Protein AF-A0A3S0CND7-F1 (afdb_monomer_lite)

Radius of gyration: 24.15 Å; chains: 1; bounding box: 43×47×75 Å

pLDDT: mean 87.71, std 13.99, range [39.59, 98.38]

Structure (mmCIF, N/CA/C/O backbone):
data_AF-A0A3S0CND7-F1
#
_entry.id   AF-A0A3S0CND7-F1
#
loop_
_atom_site.group_PDB
_atom_site.id
_atom_site.type_symbol
_atom_site.label_atom_id
_atom_site.label_alt_id
_atom_site.label_comp_id
_atom_site.label_asym_id
_atom_site.label_entity_id
_atom_site.label_seq_id
_atom_site.pdbx_PDB_ins_code
_atom_site.Cartn_x
_atom_site.Cartn_y
_atom_site.Cartn_z
_atom_site.occupancy
_atom_site.B_iso_or_equiv
_atom_site.auth_seq_id
_atom_site.auth_comp_id
_atom_site.auth_asym_id
_atom_site.auth_atom_id
_atom_site.pdbx_PDB_model_num
ATOM 1 N N . MET A 1 1 ? -0.817 21.658 22.331 1.00 43.34 1 MET A N 1
ATOM 2 C CA . MET A 1 1 ? -0.724 20.179 22.429 1.00 43.34 1 MET A CA 1
ATOM 3 C C . MET A 1 1 ? 0.104 19.690 21.236 1.00 43.34 1 MET A C 1
ATOM 5 O O . MET A 1 1 ? -0.198 20.122 20.135 1.00 43.34 1 MET A O 1
ATOM 9 N N . ARG A 1 2 ? 1.191 18.917 21.413 1.00 42.50 2 ARG A N 1
ATOM 10 C CA . ARG A 1 2 ? 2.075 18.506 20.291 1.00 42.50 2 ARG A CA 1
ATOM 11 C C . ARG A 1 2 ? 1.411 17.413 19.430 1.00 42.50 2 ARG A C 1
ATOM 13 O O . ARG A 1 2 ? 0.881 16.449 19.980 1.00 42.50 2 ARG A O 1
ATOM 20 N N . PHE A 1 3 ? 1.484 17.561 18.106 1.00 41.47 3 PHE A N 1
ATOM 21 C CA . PHE A 1 3 ? 0.860 16.704 17.080 1.00 41.47 3 PHE A CA 1
ATOM 22 C C . PHE A 1 3 ? 1.296 15.219 17.167 1.00 41.47 3 PHE A C 1
ATOM 24 O O . PHE A 1 3 ? 0.512 14.319 16.866 1.00 41.47 3 PHE A O 1
ATOM 31 N N . LYS A 1 4 ? 2.482 14.935 17.735 1.00 39.59 4 LYS A N 1
ATOM 32 C CA . LYS A 1 4 ? 2.987 13.591 18.115 1.00 39.59 4 LYS A CA 1
ATOM 33 C C . LYS A 1 4 ? 2.014 12.672 18.883 1.00 39.59 4 LYS A C 1
ATOM 35 O O . LYS A 1 4 ? 2.261 11.470 18.954 1.00 39.59 4 LYS A O 1
ATOM 40 N N . ASN A 1 5 ? 0.925 13.192 19.453 1.00 46.75 5 ASN A N 1
ATOM 41 C CA . ASN A 1 5 ? -0.040 12.421 20.248 1.00 46.75 5 ASN A CA 1
ATOM 42 C C . ASN A 1 5 ? -1.324 11.998 19.506 1.00 46.75 5 ASN A C 1
ATOM 44 O O . ASN A 1 5 ? -2.192 11.412 20.143 1.00 46.75 5 ASN A O 1
ATOM 48 N N . TRP A 1 6 ? -1.477 12.291 18.210 1.00 45.84 6 TRP A N 1
ATOM 49 C CA . TRP A 1 6 ? -2.706 11.955 17.468 1.00 45.84 6 TRP A CA 1
ATOM 50 C C . TRP A 1 6 ? -2.761 10.512 16.949 1.00 45.84 6 TRP A C 1
ATOM 52 O O . TRP A 1 6 ? -3.822 9.896 16.976 1.00 45.84 6 TRP A O 1
ATOM 62 N N . PHE A 1 7 ? -1.619 9.972 16.502 1.00 44.56 7 PHE A N 1
ATOM 63 C CA . PHE A 1 7 ? -1.514 8.628 15.901 1.00 44.56 7 PHE A CA 1
ATOM 64 C C . PHE A 1 7 ? -0.746 7.594 16.732 1.00 44.56 7 PHE A C 1
ATOM 66 O O . PHE A 1 7 ? -0.798 6.391 16.459 1.00 44.56 7 PHE A O 1
ATOM 73 N N . LYS A 1 8 ? -0.238 7.994 17.904 1.00 44.53 8 LYS A N 1
ATOM 74 C CA . LYS A 1 8 ? -0.719 7.228 19.051 1.00 44.53 8 LYS A CA 1
ATOM 75 C C . LYS A 1 8 ? -2.227 7.425 18.976 1.00 44.53 8 LYS A C 1
ATOM 77 O O . LYS A 1 8 ? -2.684 8.468 19.419 1.00 44.53 8 LYS A O 1
ATOM 82 N N . ILE A 1 9 ? -2.989 6.503 18.373 1.00 45.62 9 ILE A N 1
ATOM 83 C CA . ILE A 1 9 ? -4.361 6.320 18.839 1.00 45.62 9 ILE A CA 1
ATOM 84 C C . ILE A 1 9 ? -4.148 6.216 20.333 1.00 45.62 9 ILE A C 1
ATOM 86 O O . ILE A 1 9 ? -3.507 5.275 20.805 1.00 45.62 9 ILE A O 1
ATOM 90 N N . ASN A 1 10 ? -4.442 7.300 21.038 1.00 43.94 10 ASN A N 1
ATOM 91 C CA . ASN A 1 10 ? -4.322 7.318 22.466 1.00 43.94 10 ASN A CA 1
ATOM 92 C C . ASN A 1 10 ? -5.234 6.156 22.838 1.00 43.94 10 ASN A C 1
ATOM 94 O O . ASN A 1 10 ? -6.410 6.202 22.494 1.00 43.94 10 ASN A O 1
ATOM 98 N N . GLU A 1 11 ? -4.722 5.083 23.432 1.00 45.50 11 GLU A N 1
ATOM 99 C CA . GLU A 1 11 ? -5.584 3.990 23.903 1.00 45.50 11 GLU A CA 1
ATOM 100 C C . GLU A 1 11 ? -6.648 4.544 24.884 1.00 45.50 11 GLU A C 1
ATOM 102 O O . GLU A 1 11 ? -7.663 3.910 25.155 1.00 45.50 11 GLU A O 1
ATOM 107 N N . ASN A 1 12 ? -6.473 5.799 25.324 1.00 41.69 12 ASN A N 1
ATOM 108 C CA . ASN A 1 12 ? -7.435 6.610 26.057 1.00 41.69 12 ASN A CA 1
ATOM 109 C C . ASN A 1 12 ? -8.542 7.278 25.203 1.00 41.69 12 ASN A C 1
ATOM 111 O O . ASN A 1 12 ? -9.551 7.679 25.772 1.00 41.69 12 ASN A O 1
ATOM 115 N N . ARG A 1 13 ? -8.428 7.396 23.869 1.00 62.06 13 ARG A N 1
ATOM 116 C CA . ARG A 1 13 ? -9.554 7.728 22.966 1.00 62.06 13 ARG A CA 1
ATOM 117 C C . ARG A 1 13 ? -10.248 6.430 22.566 1.00 62.06 13 ARG A C 1
ATOM 119 O O . ARG A 1 13 ? -10.150 5.957 21.434 1.00 62.06 13 ARG A O 1
ATOM 126 N N . LYS A 1 14 ? -10.904 5.844 23.567 1.00 65.06 14 LYS A N 1
ATOM 127 C CA . LYS A 1 14 ? -11.497 4.507 23.511 1.00 65.06 14 LYS A CA 1
ATOM 128 C C . LYS A 1 14 ? -12.470 4.345 22.347 1.00 65.06 14 LYS A C 1
ATOM 130 O O . LYS A 1 14 ? -12.501 3.267 21.787 1.00 65.06 14 LYS A O 1
ATOM 135 N N . GLU A 1 15 ? -13.196 5.385 21.943 1.00 78.19 15 GLU A N 1
ATOM 136 C CA . GLU A 1 15 ? -14.267 5.281 20.941 1.00 78.19 15 GLU A CA 1
ATOM 137 C C . GLU A 1 15 ? -13.766 4.927 19.534 1.00 78.19 15 GLU A C 1
ATOM 139 O O . GLU A 1 15 ? -14.081 3.844 19.050 1.00 78.19 15 GLU A O 1
ATOM 144 N N . LEU A 1 16 ? -12.940 5.757 18.881 1.00 81.12 16 LEU A N 1
ATOM 145 C CA . LEU A 1 16 ? -12.438 5.449 17.529 1.00 81.12 16 LEU A CA 1
ATOM 146 C C . LEU A 1 16 ? -11.662 4.121 17.498 1.00 81.12 16 LEU A C 1
ATOM 148 O O . LEU A 1 16 ? -11.851 3.306 16.595 1.00 81.12 16 LEU A O 1
ATOM 152 N N . ALA A 1 17 ? -10.830 3.879 18.516 1.00 80.62 17 ALA A N 1
ATOM 153 C CA . ALA A 1 17 ? -10.108 2.621 18.677 1.00 80.62 17 ALA A CA 1
ATOM 154 C C . ALA A 1 17 ? -11.064 1.425 18.809 1.00 80.62 17 ALA A C 1
ATOM 156 O O . ALA A 1 17 ? -10.828 0.376 18.212 1.00 80.62 17 ALA A O 1
ATOM 157 N N . HIS A 1 18 ? -12.149 1.581 19.570 1.00 86.25 18 HIS A N 1
ATOM 158 C CA . HIS A 1 18 ? -13.179 0.570 19.774 1.00 86.25 18 HIS A CA 1
ATOM 159 C C . HIS A 1 18 ? -13.970 0.301 18.496 1.00 86.25 18 HIS A C 1
ATOM 161 O O . HIS A 1 18 ? -14.153 -0.860 18.147 1.00 86.25 18 HIS A O 1
ATOM 167 N N . HIS A 1 19 ? -14.381 1.335 17.758 1.00 89.00 19 HIS A N 1
ATOM 168 C CA . HIS A 1 19 ? -15.089 1.175 16.486 1.00 89.00 19 HIS A CA 1
ATOM 169 C C . HIS A 1 19 ? -14.217 0.495 15.432 1.00 89.00 19 HIS A C 1
ATOM 171 O O . HIS A 1 19 ? -14.665 -0.458 14.795 1.00 89.00 19 HIS A O 1
ATOM 177 N N . TYR A 1 20 ? -12.956 0.912 15.309 1.00 91.56 20 TYR A N 1
ATOM 178 C CA . TYR A 1 20 ? -11.994 0.236 14.446 1.00 91.56 20 TYR A CA 1
ATOM 179 C C . TYR A 1 20 ? -11.774 -1.225 14.877 1.00 91.56 20 TYR A C 1
ATOM 181 O O . TYR A 1 20 ? -11.817 -2.137 14.056 1.00 91.56 20 TYR A O 1
ATOM 189 N N . SER A 1 21 ? -11.587 -1.475 16.175 1.00 91.38 21 SER A N 1
ATOM 190 C CA . SER A 1 21 ? -11.372 -2.836 16.682 1.00 91.38 21 SER A CA 1
ATOM 191 C C . SER A 1 21 ? -12.592 -3.722 16.450 1.00 91.38 21 SER A C 1
ATOM 193 O O . SER A 1 21 ? -12.440 -4.853 16.012 1.00 91.38 21 SER A O 1
ATOM 195 N N . ASN A 1 22 ? -13.805 -3.214 16.675 1.00 93.00 22 ASN A N 1
ATOM 196 C CA . ASN A 1 22 ? -15.044 -3.944 16.406 1.00 93.00 22 ASN A CA 1
ATOM 197 C C . ASN A 1 22 ? -15.209 -4.312 14.935 1.00 93.00 22 ASN A C 1
ATOM 199 O O . ASN A 1 22 ? -15.825 -5.331 14.645 1.00 93.00 22 ASN A O 1
ATOM 203 N N . LEU A 1 23 ? -14.667 -3.502 14.027 1.00 94.94 23 LEU A N 1
ATOM 204 C CA . LEU A 1 23 ? -14.719 -3.777 12.601 1.00 94.94 23 LEU A CA 1
ATOM 205 C C . LEU A 1 23 ? -13.840 -4.977 12.206 1.00 94.94 23 LEU A C 1
ATOM 207 O O . LEU A 1 23 ? -14.212 -5.719 11.302 1.00 94.94 23 LEU A O 1
ATOM 211 N N . LEU A 1 24 ? -12.692 -5.172 12.868 1.00 96.06 24 LEU A N 1
ATOM 212 C CA . LEU A 1 24 ? -11.699 -6.188 12.486 1.00 96.06 24 LEU A CA 1
ATOM 213 C C . LEU A 1 24 ? -11.526 -7.351 13.472 1.00 96.06 24 LEU A C 1
ATOM 215 O O . LEU A 1 24 ? -10.845 -8.318 13.135 1.00 96.06 24 LEU A O 1
ATOM 219 N N . LYS A 1 25 ? -12.097 -7.284 14.681 1.00 93.19 25 LYS A N 1
ATOM 220 C CA . LYS A 1 25 ? -11.872 -8.279 15.750 1.00 93.19 25 LYS A CA 1
ATOM 221 C C . LYS A 1 25 ? -12.210 -9.713 15.332 1.00 93.19 25 LYS A C 1
ATOM 223 O O . LYS A 1 25 ? -11.494 -10.628 15.719 1.00 93.19 25 LYS A O 1
ATOM 228 N N . ASP A 1 26 ? -13.235 -9.873 14.498 1.00 95.75 26 ASP A N 1
ATOM 229 C CA . ASP A 1 26 ? -13.744 -11.170 14.043 1.00 95.75 26 ASP A CA 1
ATOM 230 C C . ASP A 1 26 ? -13.332 -11.476 12.593 1.00 95.75 26 ASP A C 1
ATOM 232 O O . ASP A 1 26 ? -13.879 -12.380 11.968 1.00 95.75 26 ASP A O 1
ATOM 236 N N . VAL A 1 27 ? -12.386 -10.712 12.031 1.00 97.69 27 VAL A N 1
ATOM 237 C CA . VAL A 1 27 ? -11.899 -10.896 10.658 1.00 97.69 27 VAL A CA 1
ATOM 238 C C . VAL A 1 27 ? -10.673 -11.813 10.687 1.00 97.69 27 VAL A C 1
ATOM 240 O O . VAL A 1 27 ? -9.579 -11.363 11.062 1.00 97.69 27 VAL A O 1
ATOM 243 N N . PRO A 1 28 ? -10.824 -13.098 10.312 1.00 97.44 28 PRO A N 1
ATOM 244 C CA . PRO A 1 28 ? -9.726 -14.044 10.375 1.00 97.44 28 PRO A CA 1
ATOM 245 C C . PRO A 1 28 ? -8.686 -13.750 9.289 1.00 97.44 28 PRO A C 1
ATOM 247 O O . PRO A 1 28 ? -8.959 -13.113 8.266 1.00 97.44 28 PRO A O 1
ATOM 250 N N . GLN A 1 29 ? -7.474 -14.241 9.507 1.00 94.06 29 GLN A N 1
ATOM 251 C CA . GLN A 1 29 ? -6.397 -14.247 8.525 1.00 94.06 29 GLN A CA 1
ATOM 252 C C . GLN A 1 29 ? -5.859 -15.658 8.336 1.00 94.06 29 GLN A C 1
ATOM 254 O O . GLN A 1 29 ? -5.877 -16.466 9.261 1.00 94.06 29 GLN A O 1
ATOM 259 N N . ASP A 1 30 ? -5.376 -15.945 7.128 1.00 91.88 30 ASP A N 1
ATOM 260 C CA . ASP A 1 30 ? -4.758 -17.232 6.820 1.00 91.88 30 ASP A CA 1
ATOM 261 C C . ASP A 1 30 ? -3.472 -17.411 7.654 1.00 91.88 30 ASP A C 1
ATOM 263 O O . ASP A 1 30 ? -2.514 -16.660 7.439 1.00 91.88 30 ASP A O 1
ATOM 267 N N . PRO A 1 31 ? -3.403 -18.404 8.563 1.00 90.44 31 PRO A N 1
ATOM 268 C CA . PRO A 1 31 ? -2.256 -18.605 9.447 1.00 90.44 31 PRO A CA 1
ATOM 269 C C . PRO A 1 31 ? -0.950 -18.922 8.705 1.00 90.44 31 PRO A C 1
ATOM 271 O O . PRO A 1 31 ? 0.126 -18.724 9.267 1.00 90.44 31 PRO A O 1
ATOM 274 N N . ILE A 1 32 ? -1.008 -19.370 7.443 1.00 87.06 32 ILE A N 1
ATOM 275 C CA . ILE A 1 32 ? 0.182 -19.597 6.608 1.00 87.06 32 ILE A CA 1
ATOM 276 C C . ILE A 1 32 ? 0.869 -18.268 6.279 1.00 87.06 32 ILE A C 1
ATOM 278 O O . ILE A 1 32 ? 2.098 -18.177 6.234 1.00 87.06 32 ILE A O 1
ATOM 282 N N . HIS A 1 33 ? 0.078 -17.230 6.018 1.00 84.75 33 HIS A N 1
ATOM 283 C CA . HIS A 1 33 ? 0.572 -15.918 5.606 1.00 84.75 33 HIS A CA 1
ATOM 284 C C . HIS A 1 33 ? 0.567 -14.887 6.737 1.00 84.75 33 HIS A C 1
ATOM 286 O O . HIS A 1 33 ? 1.247 -13.869 6.614 1.00 84.75 33 HIS A O 1
ATOM 292 N N . HIS A 1 34 ? -0.182 -15.152 7.800 1.00 88.94 34 HIS A N 1
ATOM 293 C CA . HIS A 1 34 ? -0.457 -14.266 8.922 1.00 88.94 34 HIS A CA 1
ATOM 294 C C . HIS A 1 34 ? -0.572 -15.124 10.191 1.00 88.94 34 HIS A C 1
ATOM 296 O O . HIS A 1 34 ? -1.687 -15.461 10.596 1.00 88.94 34 HIS A O 1
ATOM 302 N N . PRO A 1 35 ? 0.554 -15.535 10.808 1.00 89.81 35 PRO A N 1
ATOM 303 C CA . PRO A 1 35 ? 0.559 -16.449 11.958 1.00 89.81 35 PRO A CA 1
ATOM 304 C C . PRO A 1 35 ? -0.244 -15.931 13.163 1.00 89.81 35 PRO A C 1
ATOM 306 O O . PRO A 1 35 ? -0.658 -16.709 14.016 1.00 89.81 35 PRO A O 1
ATOM 309 N N . GLU A 1 36 ? -0.493 -14.624 13.226 1.00 92.56 36 GLU A N 1
ATOM 310 C CA . GLU A 1 36 ? -1.379 -13.970 14.184 1.00 92.56 36 GLU A CA 1
ATOM 311 C C . GLU A 1 36 ? -2.870 -14.317 14.021 1.00 92.56 36 GLU A C 1
ATOM 313 O O . GLU A 1 36 ? -3.646 -14.083 14.945 1.00 92.56 36 GLU A O 1
ATOM 318 N N . GLY A 1 37 ? -3.294 -14.822 12.857 1.00 93.94 37 GLY A N 1
ATOM 319 C CA . GLY A 1 37 ? -4.655 -15.296 12.580 1.00 93.94 37 GLY A CA 1
ATOM 320 C C . GLY A 1 37 ? -5.766 -14.234 12.586 1.00 93.94 37 GLY A C 1
ATOM 321 O O . GLY A 1 37 ? -6.918 -14.566 12.315 1.00 93.94 37 GLY A O 1
ATOM 322 N N . SER A 1 38 ? -5.457 -12.964 12.863 1.00 96.44 38 SER A N 1
ATOM 323 C CA . SER A 1 38 ? -6.432 -11.873 13.000 1.00 96.44 38 SER A CA 1
ATOM 324 C C . SER A 1 38 ? -5.961 -10.612 12.286 1.00 96.44 38 SER A C 1
ATOM 326 O O . SER A 1 38 ? -4.847 -10.140 12.524 1.00 96.44 38 SER A O 1
ATOM 328 N N . ALA A 1 39 ? -6.838 -10.012 11.474 1.00 96.50 39 ALA A N 1
ATOM 329 C CA . ALA A 1 39 ? -6.539 -8.765 10.765 1.00 96.50 39 ALA A CA 1
ATOM 330 C C . ALA A 1 39 ? -6.290 -7.591 11.734 1.00 96.50 39 ALA A C 1
ATOM 332 O O . ALA A 1 39 ? -5.449 -6.725 11.479 1.00 96.50 39 ALA A O 1
ATOM 333 N N . LEU A 1 40 ? -6.973 -7.581 12.885 1.00 95.50 40 LEU A N 1
ATOM 334 C CA . LEU A 1 40 ? -6.763 -6.570 13.921 1.00 95.50 40 LEU A CA 1
ATOM 335 C C . LEU A 1 40 ? -5.363 -6.677 14.537 1.00 95.50 40 LEU A C 1
ATOM 337 O O . LEU A 1 40 ? -4.651 -5.674 14.628 1.00 95.50 40 LEU A O 1
ATOM 341 N N . ILE A 1 41 ? -4.958 -7.884 14.950 1.00 94.69 41 ILE A N 1
ATOM 342 C CA . ILE A 1 41 ? -3.622 -8.110 15.523 1.00 94.69 41 ILE A CA 1
ATOM 343 C C . ILE A 1 41 ? -2.552 -7.786 14.477 1.00 94.69 41 ILE A C 1
ATOM 345 O O . ILE A 1 41 ? -1.587 -7.088 14.794 1.00 94.69 41 ILE A O 1
ATOM 349 N N . HIS A 1 42 ? -2.756 -8.217 13.230 1.00 95.62 42 HIS A N 1
ATOM 350 C CA . HIS A 1 42 ? -1.858 -7.934 12.115 1.00 95.62 42 HIS A CA 1
ATOM 351 C C . HIS A 1 42 ? -1.584 -6.433 11.987 1.00 95.62 42 HIS A C 1
ATOM 353 O O . HIS A 1 42 ? -0.448 -5.978 12.115 1.00 95.62 42 HIS A O 1
ATOM 359 N N . THR A 1 43 ? -2.646 -5.641 11.864 1.00 94.69 43 THR A N 1
ATOM 360 C CA . THR A 1 43 ? -2.571 -4.185 11.719 1.00 94.69 43 THR A CA 1
ATOM 361 C C . THR A 1 43 ? -1.811 -3.522 12.878 1.00 94.69 43 THR A C 1
ATOM 363 O O . THR A 1 43 ? -0.976 -2.629 12.682 1.00 94.69 43 THR A O 1
ATOM 366 N N . GLN A 1 44 ? -2.031 -3.988 14.111 1.00 93.19 44 GLN A N 1
ATOM 367 C CA . GLN A 1 44 ? -1.300 -3.492 15.278 1.00 93.19 44 GLN A CA 1
ATOM 368 C C . GLN A 1 44 ? 0.203 -3.795 15.201 1.00 93.19 44 GLN A C 1
ATOM 370 O O . GLN A 1 44 ? 1.010 -2.956 15.618 1.00 93.19 44 GLN A O 1
ATOM 375 N N . LEU A 1 45 ? 0.581 -4.971 14.690 1.00 94.19 45 LEU A N 1
ATOM 376 C CA . LEU A 1 45 ? 1.974 -5.360 14.477 1.00 94.19 45 LEU A CA 1
ATOM 377 C C . LEU A 1 45 ? 2.625 -4.515 13.379 1.00 94.19 45 LEU A C 1
ATOM 379 O O . LEU A 1 45 ? 3.698 -3.965 13.625 1.00 94.19 45 LEU A O 1
ATOM 383 N N . VAL A 1 46 ? 1.956 -4.322 12.235 1.00 95.44 46 VAL A N 1
ATOM 384 C CA . VAL A 1 46 ? 2.446 -3.474 11.130 1.00 95.44 46 VAL A CA 1
ATOM 385 C C . VAL A 1 46 ? 2.768 -2.071 11.630 1.00 95.44 46 VAL A C 1
ATOM 387 O O . VAL A 1 46 ? 3.874 -1.570 11.435 1.00 95.44 46 VAL A O 1
ATOM 390 N N . ARG A 1 47 ? 1.858 -1.449 12.387 1.00 93.81 47 ARG A N 1
ATOM 391 C CA . ARG A 1 47 ? 2.098 -0.125 12.976 1.00 93.81 47 ARG A CA 1
ATOM 392 C C . ARG A 1 47 ? 3.335 -0.092 13.877 1.00 93.81 47 ARG A C 1
ATOM 394 O O . ARG A 1 47 ? 4.132 0.842 13.801 1.00 93.81 47 ARG A O 1
ATOM 401 N N . LYS A 1 48 ? 3.485 -1.089 14.756 1.00 93.44 48 LYS A N 1
ATOM 402 C CA . LYS A 1 48 ? 4.640 -1.195 15.666 1.00 93.44 48 LYS A CA 1
ATOM 403 C C . LYS A 1 48 ? 5.948 -1.431 14.902 1.00 93.44 48 LYS A C 1
ATOM 405 O O . LYS A 1 48 ? 7.007 -1.056 15.398 1.00 93.44 48 LYS A O 1
ATOM 410 N N . ALA A 1 49 ? 5.873 -2.016 13.710 1.00 95.62 49 ALA A N 1
ATOM 411 C CA . ALA A 1 49 ? 7.010 -2.344 12.864 1.00 95.62 49 ALA A CA 1
ATOM 412 C C . ALA A 1 49 ? 7.563 -1.147 12.062 1.00 95.62 49 ALA A C 1
ATOM 414 O O . ALA A 1 49 ? 8.738 -1.171 11.702 1.00 95.62 49 ALA A O 1
ATOM 415 N N . ILE A 1 50 ? 6.787 -0.073 11.844 1.00 96.62 50 ILE A N 1
ATOM 416 C CA . ILE A 1 50 ? 7.185 1.087 11.013 1.00 96.62 50 ILE A CA 1
ATOM 417 C C . ILE A 1 50 ? 8.573 1.660 11.372 1.00 96.62 50 ILE A C 1
ATOM 419 O O . ILE A 1 50 ? 9.390 1.821 10.463 1.00 96.62 50 ILE A O 1
ATOM 423 N N . PRO A 1 51 ? 8.919 1.939 12.649 1.00 96.38 51 PRO A N 1
ATOM 424 C CA . PRO A 1 51 ? 10.242 2.477 12.974 1.00 96.38 51 PRO A CA 1
ATOM 425 C C . PRO A 1 51 ? 11.382 1.526 12.595 1.00 96.38 51 PRO A C 1
ATOM 427 O O . PRO A 1 51 ? 12.426 1.968 12.118 1.00 96.38 51 PRO A O 1
ATOM 430 N N . LYS A 1 52 ? 11.176 0.216 12.779 1.00 95.81 52 LYS A N 1
ATOM 431 C CA . LYS A 1 52 ? 12.163 -0.807 12.425 1.00 95.81 52 LYS A CA 1
ATOM 432 C C . LYS A 1 52 ? 12.280 -0.953 10.904 1.00 95.81 52 LYS A C 1
ATOM 434 O O . LYS A 1 52 ? 13.394 -1.037 10.401 1.00 95.81 52 LYS A O 1
ATOM 439 N N . ALA A 1 53 ? 11.164 -0.879 10.178 1.00 96.25 53 ALA A N 1
ATOM 440 C CA . ALA A 1 53 ? 11.146 -0.872 8.717 1.00 96.25 53 ALA A CA 1
ATOM 441 C C . ALA A 1 53 ? 11.962 0.293 8.135 1.00 96.25 53 ALA A C 1
ATOM 443 O O . ALA A 1 53 ? 12.802 0.083 7.264 1.00 96.25 53 ALA A O 1
ATOM 444 N N . ILE A 1 54 ? 11.796 1.505 8.675 1.00 96.81 54 ILE A N 1
ATOM 445 C CA . ILE A 1 54 ? 12.596 2.679 8.284 1.00 96.81 54 ILE A CA 1
ATOM 446 C C . ILE A 1 54 ? 14.092 2.428 8.524 1.00 96.81 54 ILE A C 1
ATOM 448 O O . ILE A 1 54 ? 14.920 2.744 7.670 1.00 96.81 54 ILE A O 1
ATOM 452 N N . GLN A 1 55 ? 14.462 1.856 9.674 1.00 96.12 55 GLN A N 1
ATOM 453 C CA . GLN A 1 55 ? 15.861 1.546 9.987 1.00 96.12 55 GLN A CA 1
ATOM 454 C C . GLN A 1 55 ? 16.458 0.506 9.030 1.00 96.12 55 GLN A C 1
ATOM 456 O O . GLN A 1 55 ? 17.592 0.669 8.588 1.00 96.12 55 GLN A O 1
ATOM 461 N N . GLU A 1 56 ? 15.722 -0.559 8.713 1.00 94.75 56 GLU A N 1
ATOM 462 C CA . GLU A 1 56 ? 16.186 -1.619 7.811 1.00 94.75 56 GLU A CA 1
ATOM 463 C C . GLU A 1 56 ? 16.314 -1.127 6.367 1.00 94.75 56 GLU A C 1
ATOM 465 O O . GLU A 1 56 ? 17.352 -1.345 5.745 1.00 94.75 56 GLU A O 1
ATOM 470 N N . LEU A 1 57 ? 15.336 -0.369 5.868 1.00 94.25 57 LEU A N 1
ATOM 471 C CA . LEU A 1 57 ? 15.399 0.251 4.541 1.00 94.25 57 LEU A CA 1
ATOM 472 C C . LEU A 1 57 ? 16.576 1.227 4.410 1.00 94.25 57 LEU A C 1
ATOM 474 O O . LEU A 1 57 ? 17.280 1.208 3.401 1.00 94.25 57 LEU A O 1
ATOM 478 N N . ASN A 1 58 ? 16.861 2.019 5.449 1.00 95.00 58 ASN A N 1
ATOM 479 C CA . ASN A 1 58 ? 18.051 2.875 5.472 1.00 95.00 58 ASN A CA 1
ATOM 480 C C . ASN A 1 58 ? 19.355 2.070 5.398 1.00 95.00 58 ASN A C 1
ATOM 482 O O . ASN A 1 58 ? 20.281 2.489 4.712 1.00 95.00 58 ASN A O 1
ATOM 486 N N . LYS A 1 59 ? 19.441 0.910 6.063 1.00 93.69 59 LYS A N 1
ATOM 487 C CA . LYS A 1 59 ? 20.627 0.037 5.976 1.00 93.69 59 LYS A CA 1
ATOM 488 C C . LYS A 1 59 ? 20.803 -0.548 4.576 1.00 93.69 59 LYS A C 1
ATOM 490 O O . LYS A 1 59 ? 21.926 -0.632 4.090 1.00 93.69 59 LYS A O 1
ATOM 495 N N . LEU A 1 60 ? 19.707 -0.923 3.919 1.00 90.31 60 LEU A N 1
ATOM 496 C CA . LEU A 1 60 ? 19.737 -1.541 2.590 1.00 90.31 60 LEU A CA 1
ATOM 497 C C . LEU A 1 60 ? 20.284 -0.621 1.501 1.00 90.31 60 LEU A C 1
ATOM 499 O O . LEU A 1 60 ? 20.886 -1.111 0.552 1.00 90.31 60 LEU A O 1
ATOM 503 N N . LYS A 1 61 ? 20.179 0.700 1.668 1.00 90.25 61 LYS A N 1
ATOM 504 C CA . LYS A 1 61 ? 20.834 1.671 0.779 1.00 90.25 61 LYS A CA 1
ATOM 505 C C . LYS A 1 61 ? 22.360 1.527 0.702 1.00 90.25 61 LYS A C 1
ATOM 507 O O . LYS A 1 61 ? 22.974 2.107 -0.186 1.00 90.25 61 LYS A O 1
ATOM 512 N N . PHE A 1 62 ? 22.976 0.783 1.617 1.00 91.88 62 PHE A N 1
ATOM 513 C CA . PHE A 1 62 ? 24.422 0.575 1.670 1.00 91.88 62 PHE A CA 1
ATOM 514 C C . PHE A 1 62 ? 24.835 -0.863 1.323 1.00 91.88 62 PHE A C 1
ATOM 516 O O . PHE A 1 62 ? 25.990 -1.227 1.521 1.00 91.88 62 PHE A O 1
ATOM 523 N N . ILE A 1 63 ? 23.904 -1.695 0.839 1.00 89.25 63 ILE A N 1
ATOM 524 C CA . ILE A 1 63 ? 24.137 -3.116 0.554 1.00 89.25 63 ILE A CA 1
ATOM 525 C C . ILE A 1 63 ? 23.835 -3.388 -0.923 1.00 89.25 63 ILE A C 1
ATOM 527 O O . ILE A 1 63 ? 22.729 -3.124 -1.383 1.00 89.25 63 ILE A O 1
ATOM 531 N N . GLU A 1 64 ? 24.788 -3.956 -1.662 1.00 86.81 64 GLU A N 1
ATOM 532 C CA . GLU A 1 64 ? 24.574 -4.381 -3.054 1.00 86.81 64 GLU A CA 1
ATOM 533 C C . GLU A 1 64 ? 23.607 -5.584 -3.146 1.00 86.81 64 GLU A C 1
ATOM 535 O O . GLU A 1 64 ? 23.649 -6.464 -2.280 1.00 86.81 64 GLU A O 1
ATOM 540 N N . PRO A 1 65 ? 22.749 -5.674 -4.186 1.00 85.75 65 PRO A N 1
ATOM 541 C CA . PRO A 1 65 ? 22.570 -4.714 -5.286 1.00 85.75 65 PRO A CA 1
ATOM 542 C C . PRO A 1 65 ? 21.616 -3.543 -4.957 1.00 85.75 65 PRO A C 1
ATOM 544 O O . PRO A 1 65 ? 21.270 -2.744 -5.829 1.00 85.75 65 PRO A O 1
ATOM 547 N N . PHE A 1 66 ? 21.119 -3.452 -3.721 1.00 87.19 66 PHE A N 1
ATOM 548 C CA . PHE A 1 66 ? 20.054 -2.521 -3.331 1.00 87.19 66 PHE A CA 1
ATOM 549 C C . PHE A 1 66 ? 20.508 -1.072 -3.234 1.00 87.19 66 PHE A C 1
ATOM 551 O O . PHE A 1 66 ? 19.711 -0.184 -3.529 1.00 87.19 66 PHE A O 1
ATOM 558 N N . SER A 1 67 ? 21.768 -0.834 -2.879 1.00 91.56 67 SER A N 1
ATOM 559 C CA . SER A 1 67 ? 22.414 0.482 -2.900 1.00 91.56 67 SER A CA 1
ATOM 560 C C . SER A 1 67 ? 22.129 1.232 -4.195 1.00 91.56 67 SER A C 1
ATOM 562 O O . SER A 1 67 ? 21.644 2.357 -4.143 1.00 91.56 67 SER A O 1
ATOM 564 N N . LYS A 1 68 ? 22.325 0.580 -5.346 1.00 91.31 68 LYS A N 1
ATOM 565 C CA . LYS A 1 68 ? 22.059 1.157 -6.668 1.00 91.31 68 LYS A CA 1
ATOM 566 C C . LYS A 1 68 ? 20.567 1.350 -6.942 1.00 91.31 68 LYS A C 1
ATOM 568 O O . LYS A 1 68 ? 20.161 2.372 -7.477 1.00 91.31 68 LYS A O 1
ATOM 573 N N . ILE A 1 69 ? 19.725 0.379 -6.587 1.00 90.25 69 ILE A N 1
ATOM 574 C CA . ILE A 1 69 ? 18.281 0.443 -6.885 1.00 90.25 69 ILE A CA 1
ATOM 575 C C . ILE A 1 69 ? 17.581 1.530 -6.049 1.00 90.25 69 ILE A C 1
ATOM 577 O O . ILE A 1 69 ? 16.628 2.161 -6.512 1.00 90.25 69 ILE A O 1
ATOM 581 N N . LEU A 1 70 ? 18.056 1.743 -4.819 1.00 93.38 70 LEU A N 1
ATOM 582 C CA . LEU A 1 70 ? 17.499 2.664 -3.828 1.00 93.38 70 LEU A CA 1
ATOM 583 C C . LEU A 1 70 ? 18.302 3.970 -3.704 1.00 93.38 70 LEU A C 1
ATOM 585 O O . LEU A 1 70 ? 18.021 4.754 -2.796 1.00 93.38 70 LEU A O 1
ATOM 589 N N . GLU A 1 71 ? 19.288 4.218 -4.574 1.00 92.81 71 GLU A N 1
ATOM 590 C CA . GLU A 1 71 ? 20.237 5.338 -4.436 1.00 92.81 71 GLU A CA 1
ATOM 591 C C . GLU A 1 71 ? 19.530 6.696 -4.311 1.00 92.81 71 GLU A C 1
ATOM 593 O O . GLU A 1 71 ? 19.910 7.532 -3.488 1.00 92.81 71 GLU A O 1
ATOM 598 N N . ASN A 1 72 ? 18.428 6.865 -5.047 1.00 93.69 72 ASN A N 1
ATOM 599 C CA . ASN A 1 72 ? 17.658 8.104 -5.103 1.00 93.69 72 ASN A CA 1
ATOM 600 C C . ASN A 1 72 ? 16.677 8.286 -3.935 1.00 93.69 72 ASN A C 1
ATOM 602 O O . ASN A 1 72 ? 16.162 9.386 -3.752 1.00 93.69 72 ASN A O 1
ATOM 606 N N . LEU A 1 73 ? 16.379 7.245 -3.155 1.00 93.56 73 LEU A N 1
ATOM 607 C CA . LEU A 1 73 ? 15.373 7.318 -2.094 1.00 93.56 73 LEU A CA 1
ATOM 608 C C . LEU A 1 73 ? 15.988 7.788 -0.782 1.00 93.56 73 LEU A C 1
ATOM 610 O O . LEU A 1 73 ? 16.930 7.184 -0.284 1.00 93.56 73 LEU A O 1
ATOM 614 N N . ASP A 1 74 ? 15.420 8.811 -0.156 1.00 93.19 74 ASP A N 1
ATOM 615 C CA . ASP A 1 74 ? 15.727 9.162 1.232 1.00 93.19 74 ASP A CA 1
ATOM 616 C C . ASP A 1 74 ? 14.642 8.602 2.154 1.00 93.19 74 ASP A C 1
ATOM 618 O O . ASP A 1 74 ? 13.503 9.034 2.061 1.00 93.19 74 ASP A O 1
ATOM 622 N N . PHE A 1 75 ? 14.971 7.666 3.049 1.00 95.75 75 PHE A N 1
ATOM 623 C CA . PHE A 1 75 ? 14.010 7.118 4.016 1.00 95.75 75 PHE A CA 1
ATOM 624 C C . PHE A 1 75 ? 13.907 7.953 5.302 1.00 95.75 75 PHE A C 1
ATOM 626 O O . PHE A 1 75 ? 13.391 7.464 6.310 1.00 95.75 75 PHE A O 1
ATOM 633 N N . SER A 1 76 ? 14.376 9.203 5.304 1.00 95.25 76 SER A N 1
ATOM 634 C CA . SER A 1 76 ? 13.983 10.166 6.327 1.00 95.25 76 SER A CA 1
ATOM 635 C C . SER A 1 76 ? 12.469 10.424 6.255 1.00 95.25 76 SER A C 1
ATOM 637 O O . SER A 1 76 ? 11.859 10.499 5.180 1.00 95.25 76 SER A O 1
ATOM 639 N N . VAL A 1 77 ? 11.835 10.488 7.426 1.00 96.00 77 VAL A N 1
ATOM 640 C CA . VAL A 1 77 ? 10.379 10.609 7.562 1.00 96.00 77 VAL A CA 1
ATOM 641 C C . VAL A 1 77 ? 10.073 11.819 8.435 1.00 96.00 77 VAL A C 1
ATOM 643 O O . VAL A 1 77 ? 10.474 11.866 9.601 1.00 96.00 77 VAL A O 1
ATOM 646 N N . SER A 1 78 ? 9.369 12.801 7.874 1.00 96.25 78 SER A N 1
ATOM 647 C CA . SER A 1 78 ? 8.888 13.971 8.615 1.00 96.25 78 SER A CA 1
ATOM 648 C C . SER A 1 78 ? 7.793 13.593 9.625 1.00 96.25 78 SER A C 1
ATOM 650 O O . SER A 1 78 ? 7.248 12.489 9.603 1.00 96.25 78 SER A O 1
ATOM 652 N N . GLU A 1 79 ? 7.426 14.512 10.524 1.00 92.69 79 GLU A N 1
ATOM 653 C CA . GLU A 1 79 ? 6.343 14.248 11.486 1.00 92.69 79 GLU A CA 1
ATOM 654 C C . GLU A 1 79 ? 5.007 13.957 10.782 1.00 92.69 79 GLU A C 1
ATOM 656 O O . GLU A 1 79 ? 4.315 13.014 11.159 1.00 92.69 79 GLU A O 1
ATOM 661 N N . GLU A 1 80 ? 4.673 14.701 9.726 1.00 93.88 80 GLU A N 1
ATOM 662 C CA . GLU A 1 80 ? 3.456 14.473 8.939 1.00 93.88 80 GLU A CA 1
ATOM 663 C C . GLU A 1 80 ? 3.508 13.140 8.179 1.00 93.88 80 GLU A C 1
ATOM 665 O O . GLU A 1 80 ? 2.531 12.395 8.163 1.00 93.88 80 GLU A O 1
ATOM 670 N N . GLU A 1 81 ? 4.652 12.783 7.591 1.00 96.88 81 GLU A N 1
ATOM 671 C CA . GLU A 1 81 ? 4.820 11.498 6.902 1.00 96.88 81 GLU A CA 1
ATOM 672 C C . GLU A 1 81 ? 4.686 10.307 7.849 1.00 96.88 81 GLU A C 1
ATOM 674 O O . GLU A 1 81 ? 4.069 9.303 7.497 1.00 96.88 81 GLU A O 1
ATOM 679 N N . MET A 1 82 ? 5.202 10.431 9.074 1.00 96.12 82 MET A N 1
ATOM 680 C CA . MET A 1 82 ? 5.024 9.413 10.105 1.00 96.12 82 MET A CA 1
ATOM 681 C C . MET A 1 82 ? 3.542 9.237 10.449 1.00 96.12 82 MET A C 1
ATOM 683 O O . MET A 1 82 ? 3.077 8.119 10.657 1.00 96.12 82 MET A O 1
ATOM 687 N N . GLN A 1 83 ? 2.773 10.322 10.482 1.00 93.12 83 GLN A N 1
ATOM 688 C CA . GLN A 1 83 ? 1.335 10.252 10.730 1.00 93.12 83 GLN A CA 1
ATOM 689 C C . GLN A 1 83 ? 0.566 9.631 9.564 1.00 93.12 83 GLN A C 1
ATOM 691 O O . GLN A 1 83 ? -0.290 8.782 9.806 1.00 93.12 83 GLN A O 1
ATOM 696 N N . ILE A 1 84 ? 0.917 9.972 8.319 1.00 96.31 84 ILE A N 1
ATOM 697 C CA . ILE A 1 84 ? 0.382 9.313 7.117 1.00 96.31 84 ILE A CA 1
ATOM 698 C C . ILE A 1 84 ? 0.660 7.809 7.176 1.00 96.31 84 ILE A C 1
ATOM 700 O O . ILE A 1 84 ? -0.249 7.013 6.953 1.00 96.31 84 ILE A O 1
ATOM 704 N N . LEU A 1 85 ? 1.888 7.408 7.521 1.00 97.25 85 LEU A N 1
ATOM 705 C CA . LEU A 1 85 ? 2.280 6.004 7.649 1.00 97.25 85 LEU A CA 1
ATOM 706 C C . LEU A 1 85 ? 1.490 5.278 8.735 1.00 97.25 85 LEU A C 1
ATOM 708 O O . LEU A 1 85 ? 1.001 4.179 8.498 1.00 97.25 85 LEU A O 1
ATOM 712 N N . VAL A 1 86 ? 1.333 5.878 9.917 1.00 94.62 86 VAL A N 1
ATOM 713 C CA . VAL A 1 86 ? 0.572 5.246 11.001 1.00 94.62 86 VAL A CA 1
ATOM 714 C C . VAL A 1 86 ? -0.913 5.145 10.656 1.00 94.62 86 VAL A C 1
ATOM 716 O O . VAL A 1 86 ? -1.519 4.109 10.922 1.00 94.62 86 VAL A O 1
ATOM 719 N N . MET A 1 87 ? -1.499 6.181 10.052 1.00 94.69 87 MET A N 1
ATOM 720 C CA . MET A 1 87 ? -2.876 6.133 9.564 1.00 94.69 87 MET A CA 1
ATOM 721 C C . MET A 1 87 ? -3.037 5.040 8.508 1.00 94.69 87 MET A C 1
ATOM 723 O O . MET A 1 87 ? -3.916 4.198 8.630 1.00 94.69 87 MET A O 1
ATOM 727 N N . SER A 1 88 ? -2.140 4.989 7.525 1.00 97.44 88 SER A N 1
ATOM 728 C CA . SER A 1 88 ? -2.172 3.981 6.462 1.00 97.44 88 SER A CA 1
ATOM 729 C C . SER A 1 88 ? -1.963 2.573 7.012 1.00 97.44 88 SER A C 1
ATOM 731 O O . SER A 1 88 ? -2.646 1.659 6.583 1.00 97.44 88 SER A O 1
ATOM 733 N N . ALA A 1 89 ? -1.113 2.381 8.023 1.00 96.50 89 ALA A N 1
ATOM 734 C CA . ALA A 1 89 ? -0.962 1.088 8.686 1.00 96.50 89 ALA A CA 1
ATOM 735 C C . ALA A 1 89 ? -2.248 0.641 9.388 1.00 96.50 89 ALA A C 1
ATOM 737 O O . ALA A 1 89 ? -2.575 -0.536 9.321 1.00 96.50 89 ALA A O 1
ATOM 738 N N . TRP A 1 90 ? -3.013 1.553 9.997 1.00 94.62 90 TRP A N 1
ATOM 739 C CA . TRP A 1 90 ? -4.355 1.226 10.487 1.00 94.62 90 TRP A CA 1
ATOM 740 C C . TRP A 1 90 ? -5.325 0.901 9.346 1.00 94.62 90 TRP A C 1
ATOM 742 O O . TRP A 1 90 ? -6.175 0.034 9.487 1.00 94.62 90 TRP A O 1
ATOM 752 N N . LEU A 1 91 ? -5.233 1.578 8.208 1.00 96.50 91 LEU A N 1
ATOM 753 C CA . LEU A 1 91 ? -6.265 1.486 7.177 1.00 96.50 91 LEU A CA 1
ATOM 754 C C . LEU A 1 91 ? -5.976 0.471 6.062 1.00 96.50 91 LEU A C 1
ATOM 756 O O . LEU A 1 91 ? -6.919 0.094 5.378 1.00 96.50 91 LEU A O 1
ATOM 760 N N . HIS A 1 92 ? -4.733 0.011 5.881 1.00 97.69 92 HIS A N 1
ATOM 761 C CA . HIS A 1 92 ? -4.331 -0.788 4.710 1.00 97.69 92 HIS A CA 1
ATOM 762 C C . HIS A 1 92 ? -5.189 -2.043 4.518 1.00 97.69 92 HIS A C 1
ATOM 764 O O . HIS A 1 92 ? -5.601 -2.349 3.406 1.00 97.69 92 HIS A O 1
ATOM 770 N N . ASP A 1 93 ? -5.550 -2.688 5.625 1.00 97.56 93 ASP A N 1
ATOM 771 C CA . ASP A 1 93 ? -6.326 -3.922 5.657 1.00 97.56 93 ASP A CA 1
ATOM 772 C C . ASP A 1 93 ? -7.813 -3.711 5.985 1.00 97.56 93 ASP A C 1
ATOM 774 O O . ASP A 1 93 ? -8.559 -4.677 6.160 1.00 97.56 93 ASP A O 1
ATOM 778 N N . ILE A 1 94 ? -8.293 -2.465 6.076 1.00 97.44 94 ILE A N 1
ATOM 779 C CA . ILE A 1 94 ? -9.653 -2.188 6.563 1.00 97.44 94 ILE A CA 1
ATOM 780 C C . ILE A 1 94 ? -10.740 -2.814 5.674 1.00 97.44 94 ILE A C 1
ATOM 782 O O . ILE A 1 94 ? -11.775 -3.259 6.175 1.00 97.44 94 ILE A O 1
ATOM 786 N N . GLY A 1 95 ? -10.497 -2.921 4.364 1.00 98.19 95 GLY A N 1
ATOM 787 C CA . GLY A 1 95 ? -11.429 -3.548 3.426 1.00 98.19 95 GLY A CA 1
ATOM 788 C C . GLY A 1 95 ? -11.648 -5.043 3.679 1.00 98.19 95 GLY A C 1
ATOM 789 O O . GLY A 1 95 ? -12.691 -5.578 3.284 1.00 98.19 95 GLY A O 1
ATOM 790 N N . LYS A 1 96 ? -10.752 -5.714 4.425 1.00 98.12 96 LYS A N 1
ATOM 791 C CA . LYS A 1 96 ? -10.889 -7.136 4.785 1.00 98.12 96 LYS A CA 1
ATOM 792 C C . LYS A 1 96 ? -12.170 -7.412 5.562 1.00 98.12 96 LYS A C 1
ATOM 794 O O . LYS A 1 96 ? -12.731 -8.491 5.402 1.00 98.12 96 LYS A O 1
ATOM 799 N N . ALA A 1 97 ? -12.688 -6.439 6.313 1.00 97.75 97 ALA A N 1
ATOM 800 C CA . ALA A 1 97 ? -13.974 -6.559 7.005 1.00 97.75 97 ALA A CA 1
ATOM 801 C C . ALA A 1 97 ? -15.152 -6.906 6.078 1.00 97.75 97 ALA A C 1
ATOM 803 O O . ALA A 1 97 ? -16.145 -7.463 6.532 1.00 97.75 97 ALA A O 1
ATOM 804 N N . SER A 1 98 ? -15.051 -6.570 4.789 1.00 97.94 98 SER A N 1
ATOM 805 C CA . SER A 1 98 ? -16.071 -6.890 3.782 1.00 97.94 98 SER A CA 1
ATOM 806 C C . SER A 1 98 ? -15.622 -7.931 2.759 1.00 97.94 98 SER A C 1
ATOM 808 O O . SER A 1 98 ? -16.453 -8.679 2.258 1.00 97.94 98 SER A O 1
ATOM 810 N N . ALA A 1 99 ? -14.325 -7.989 2.453 1.00 97.69 99 ALA A N 1
ATOM 811 C CA . ALA A 1 99 ? -13.775 -8.881 1.436 1.00 97.69 99 ALA A CA 1
ATOM 812 C C . ALA A 1 99 ? -13.463 -10.295 1.957 1.00 97.69 99 ALA A C 1
ATOM 814 O O . ALA A 1 99 ? -13.260 -11.216 1.165 1.00 97.69 99 ALA A O 1
ATOM 815 N N . THR A 1 100 ? -13.360 -10.477 3.279 1.00 98.00 100 THR A N 1
ATOM 816 C CA . THR A 1 100 ? -12.931 -11.759 3.852 1.00 98.00 100 THR A CA 1
ATOM 817 C C . THR A 1 100 ? -14.025 -12.809 3.730 1.00 98.00 100 THR A C 1
ATOM 819 O O . THR A 1 100 ? -15.147 -12.631 4.197 1.00 98.00 100 THR A O 1
ATOM 822 N N . THR A 1 101 ? -13.663 -13.945 3.149 1.00 97.12 101 THR A N 1
ATOM 823 C CA . THR A 1 101 ? -14.496 -15.136 3.020 1.00 97.12 101 THR A CA 1
ATOM 824 C C . THR A 1 101 ? -13.757 -16.335 3.602 1.00 97.12 101 THR A C 1
ATOM 826 O O . THR A 1 101 ? -12.530 -16.434 3.516 1.00 97.12 101 THR A O 1
ATOM 829 N N . VAL A 1 102 ? -14.511 -17.249 4.216 1.00 96.75 102 VAL A N 1
ATOM 830 C CA . VAL A 1 102 ? -13.998 -18.519 4.738 1.00 96.75 102 VAL A CA 1
ATOM 831 C C . VAL A 1 102 ? -14.729 -19.639 4.018 1.00 96.75 102 VAL A C 1
ATOM 833 O O . VAL A 1 102 ? -15.951 -19.765 4.120 1.00 96.75 102 VAL A O 1
ATOM 836 N N . ASN A 1 103 ? -13.989 -20.443 3.261 1.00 96.12 103 ASN A N 1
ATOM 837 C CA . ASN A 1 103 ? -14.551 -21.613 2.609 1.00 96.12 103 ASN A CA 1
ATOM 838 C C . ASN A 1 103 ? -14.898 -22.664 3.677 1.00 96.12 103 ASN A C 1
ATOM 840 O O . ASN A 1 103 ? -14.022 -23.110 4.417 1.00 96.12 103 ASN A O 1
ATOM 844 N N . LYS A 1 104 ? -16.174 -23.055 3.753 1.00 95.25 104 LYS A N 1
ATOM 845 C CA . LYS A 1 104 ? -16.685 -23.940 4.812 1.00 95.25 104 LYS A CA 1
ATOM 846 C C . LYS A 1 104 ? -16.124 -25.365 4.749 1.00 95.25 104 LYS A C 1
ATOM 848 O O . LYS A 1 104 ? -16.011 -25.996 5.792 1.00 95.25 104 LYS A O 1
ATOM 853 N N . ASP A 1 105 ? -15.748 -25.837 3.563 1.00 95.75 105 ASP A N 1
ATOM 854 C CA . ASP A 1 105 ? -15.304 -27.220 3.347 1.00 95.75 105 ASP A CA 1
ATOM 855 C C . ASP A 1 105 ? -13.795 -27.386 3.566 1.00 95.75 105 ASP A C 1
ATOM 857 O O . ASP A 1 105 ? -13.327 -28.408 4.056 1.00 95.75 105 ASP A O 1
ATOM 861 N N . THR A 1 106 ? -13.019 -26.367 3.196 1.00 94.69 106 THR A N 1
ATOM 862 C CA . THR A 1 106 ? -11.546 -26.404 3.220 1.00 94.69 106 THR A CA 1
ATOM 863 C C . THR A 1 106 ? -10.938 -25.591 4.358 1.00 94.69 106 THR A C 1
ATOM 865 O O . THR A 1 106 ? -9.738 -25.683 4.598 1.00 94.69 106 THR A O 1
ATOM 868 N N . GLY A 1 107 ? -11.727 -24.735 5.014 1.00 94.44 107 GLY A N 1
ATOM 869 C CA . GLY A 1 107 ? -11.234 -23.749 5.978 1.00 94.44 107 GLY A CA 1
ATOM 870 C C . GLY A 1 107 ? -10.381 -22.639 5.354 1.00 94.44 107 GLY A C 1
ATOM 871 O O . GLY A 1 107 ? -9.836 -21.811 6.079 1.00 94.44 107 GLY A O 1
ATOM 872 N N . LYS A 1 108 ? -10.247 -22.598 4.019 1.00 94.94 108 LYS A N 1
ATOM 873 C CA . LYS A 1 108 ? -9.420 -21.608 3.323 1.00 94.94 108 LYS A CA 1
ATOM 874 C C . LYS A 1 108 ? -9.982 -20.201 3.525 1.00 94.94 108 LYS A C 1
ATOM 876 O O . LYS A 1 108 ? -11.145 -19.947 3.207 1.00 94.94 108 LYS A O 1
ATOM 881 N N . ILE A 1 109 ? -9.132 -19.289 3.992 1.00 96.56 109 ILE A N 1
ATOM 882 C CA . ILE A 1 109 ? -9.459 -17.876 4.212 1.00 96.56 109 ILE A CA 1
ATOM 883 C C . ILE A 1 109 ? -8.941 -17.060 3.026 1.00 96.56 109 ILE A C 1
ATOM 885 O O . ILE A 1 109 ? -7.787 -17.202 2.623 1.00 96.56 109 ILE A O 1
ATOM 889 N N . GLN A 1 110 ? -9.782 -16.203 2.448 1.00 95.62 110 GLN A N 1
ATOM 890 C CA . GLN A 1 110 ? -9.398 -15.312 1.350 1.00 95.62 110 GLN A CA 1
ATOM 891 C C . GLN A 1 110 ? -9.980 -13.918 1.563 1.00 95.62 110 GLN A C 1
ATOM 893 O O . GLN A 1 110 ? -11.122 -13.793 1.983 1.00 95.62 110 GLN A O 1
ATOM 898 N N . ALA A 1 111 ? -9.219 -12.878 1.222 1.00 95.69 111 ALA A N 1
ATOM 899 C CA . ALA A 1 111 ? -9.674 -11.487 1.225 1.00 95.69 111 ALA A CA 1
ATOM 900 C C . ALA A 1 111 ? -9.305 -10.821 -0.109 1.00 95.69 111 ALA A C 1
ATOM 902 O O . ALA A 1 111 ? -8.433 -9.954 -0.182 1.00 95.69 111 ALA A O 1
ATOM 903 N N . ILE A 1 112 ? -9.891 -11.324 -1.194 1.00 94.62 112 ILE A N 1
ATOM 904 C CA . ILE A 1 112 ? -9.611 -10.850 -2.556 1.00 94.62 112 ILE A CA 1
ATOM 905 C C . ILE A 1 112 ? -10.192 -9.442 -2.712 1.00 94.62 112 ILE A C 1
ATOM 907 O O . ILE A 1 112 ? -11.322 -9.213 -2.301 1.00 94.62 112 ILE A O 1
ATOM 911 N N . GLY A 1 113 ? -9.418 -8.516 -3.282 1.00 95.81 113 GLY 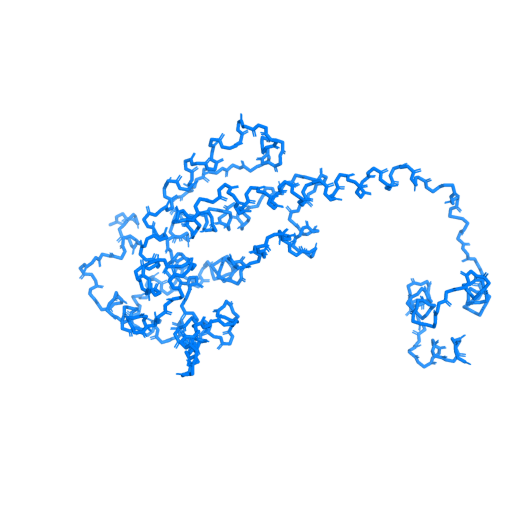A N 1
ATOM 912 C CA . GLY A 1 113 ? -9.883 -7.154 -3.559 1.00 95.81 113 GLY A CA 1
ATOM 913 C C . GLY A 1 113 ? -9.981 -6.242 -2.335 1.00 95.81 113 GLY A C 1
ATOM 914 O O . GLY A 1 113 ? -10.467 -5.127 -2.442 1.00 95.81 113 GLY A O 1
ATOM 915 N N . HIS A 1 114 ? -9.517 -6.654 -1.151 1.00 97.19 114 HIS A N 1
ATOM 916 C CA . HIS A 1 114 ? -9.670 -5.837 0.063 1.00 97.19 114 HIS A CA 1
ATOM 917 C C . HIS A 1 114 ? -8.994 -4.453 -0.011 1.00 97.19 114 HIS A C 1
ATOM 919 O O . HIS A 1 114 ? -9.350 -3.566 0.763 1.00 97.19 114 HIS A O 1
ATOM 925 N N . GLN A 1 115 ? -8.037 -4.274 -0.921 1.00 96.25 115 GLN A N 1
ATOM 926 C CA . GLN A 1 115 ? -7.387 -3.002 -1.227 1.00 96.25 115 GLN A CA 1
ATOM 927 C C . GLN A 1 115 ? -8.203 -2.099 -2.170 1.00 96.25 115 GLN A C 1
ATOM 929 O O . GLN A 1 115 ? -7.857 -0.933 -2.341 1.00 96.25 115 GLN A O 1
ATOM 934 N N . ASP A 1 116 ? -9.264 -2.618 -2.793 1.00 96.94 116 ASP A N 1
ATOM 935 C CA . ASP A 1 116 ? -10.046 -1.908 -3.801 1.00 96.94 116 ASP A CA 1
ATOM 936 C C . ASP A 1 116 ? -11.084 -0.974 -3.143 1.00 96.94 116 ASP A C 1
ATOM 938 O O . ASP A 1 116 ? -11.637 -1.299 -2.080 1.00 96.94 116 ASP A O 1
ATOM 942 N N . PRO A 1 117 ? -11.393 0.188 -3.758 1.00 96.94 117 PRO A N 1
ATOM 943 C CA . PRO A 1 117 ? -12.295 1.191 -3.181 1.00 96.94 117 PRO A CA 1
ATOM 944 C C . PRO A 1 117 ? -13.671 0.659 -2.774 1.00 96.94 117 PRO A C 1
ATOM 946 O O . PRO A 1 117 ? -14.234 1.111 -1.778 1.00 96.94 117 PRO A O 1
ATOM 949 N N . GLU A 1 118 ? -14.196 -0.327 -3.502 1.00 97.81 118 GLU A N 1
ATOM 950 C CA . GLU A 1 118 ? -15.476 -0.979 -3.204 1.00 97.81 118 GLU A CA 1
ATOM 951 C C . GLU A 1 118 ? -15.503 -1.669 -1.832 1.00 97.81 118 GLU A C 1
ATOM 953 O O . GLU A 1 118 ? -16.557 -1.748 -1.198 1.00 97.81 118 GLU A O 1
ATOM 958 N N . HIS A 1 119 ? -14.343 -2.102 -1.334 1.00 97.94 119 HIS A N 1
ATOM 959 C CA . HIS A 1 119 ? -14.210 -2.780 -0.053 1.00 97.94 119 HIS A CA 1
ATOM 960 C C . HIS A 1 119 ? -13.797 -1.830 1.069 1.00 97.94 119 HIS A C 1
ATOM 962 O O . HIS A 1 119 ? -14.398 -1.864 2.151 1.00 97.94 119 HIS A O 1
ATOM 968 N N . TYR A 1 120 ? -12.793 -0.974 0.843 1.00 96.94 120 TYR A N 1
ATOM 969 C CA . TYR A 1 120 ? -12.248 -0.138 1.915 1.00 96.94 120 TYR A CA 1
ATOM 970 C C . TYR A 1 120 ? -13.055 1.147 2.164 1.00 96.94 120 TYR A C 1
ATOM 972 O O . TYR A 1 120 ? -13.239 1.508 3.330 1.00 96.94 120 TYR A O 1
ATOM 980 N N . LEU A 1 121 ? -13.598 1.820 1.136 1.00 95.56 121 LEU A N 1
ATOM 981 C CA . LEU A 1 121 ? -14.317 3.094 1.324 1.00 95.56 121 LEU A CA 1
ATOM 982 C C . LEU A 1 121 ? -15.559 2.956 2.218 1.00 95.56 121 LEU A C 1
ATOM 984 O O . LEU A 1 121 ? -15.725 3.786 3.116 1.00 95.56 121 LEU A O 1
ATOM 988 N N . PRO A 1 122 ? -16.413 1.917 2.077 1.00 96.69 122 PRO A N 1
ATOM 989 C CA . PRO A 1 122 ? -17.549 1.754 2.979 1.00 96.69 122 PRO A CA 1
ATOM 990 C C . PRO A 1 122 ? -17.121 1.578 4.438 1.00 96.69 122 PRO A C 1
ATOM 992 O O . PRO A 1 122 ? -17.824 2.027 5.342 1.00 96.69 122 PRO A O 1
ATOM 995 N N . GLN A 1 123 ? -15.967 0.951 4.684 1.00 96.31 123 GLN A N 1
ATOM 996 C CA . GLN A 1 123 ? -15.454 0.797 6.041 1.00 96.31 123 GLN A CA 1
ATOM 997 C C . GLN A 1 123 ? -14.881 2.103 6.593 1.00 96.31 123 GLN A C 1
ATOM 999 O O . GLN A 1 123 ? -15.127 2.418 7.758 1.00 96.31 123 GLN A O 1
ATOM 1004 N N . LEU A 1 124 ? -14.181 2.885 5.761 1.00 93.62 124 LEU A N 1
ATOM 1005 C CA . LEU A 1 124 ? -13.720 4.227 6.124 1.00 93.62 124 LEU A CA 1
ATOM 1006 C C . LEU A 1 124 ? -14.894 5.123 6.524 1.00 93.62 124 LEU A C 1
ATOM 1008 O O . LEU A 1 124 ? -14.858 5.720 7.596 1.00 93.62 124 LEU A O 1
ATOM 1012 N N . ASN A 1 125 ? -15.970 5.131 5.735 1.00 92.75 125 ASN A N 1
ATOM 1013 C CA . ASN A 1 125 ? -17.173 5.912 6.033 1.00 92.75 125 ASN A CA 1
ATOM 1014 C C . ASN A 1 125 ? -17.800 5.520 7.382 1.00 92.75 125 ASN A C 1
ATOM 1016 O O . ASN A 1 125 ? -18.234 6.388 8.139 1.00 92.75 125 ASN A O 1
ATOM 1020 N N . LYS A 1 126 ? -17.815 4.221 7.725 1.00 92.00 126 LYS A N 1
ATOM 1021 C CA . LYS A 1 126 ? -18.320 3.754 9.029 1.00 92.00 126 LYS A CA 1
ATOM 1022 C C . LYS A 1 126 ? -17.505 4.314 10.190 1.00 92.00 126 LYS A C 1
ATOM 1024 O O . LYS A 1 126 ? -18.097 4.762 11.165 1.00 92.00 126 LYS A O 1
ATOM 1029 N N . ILE A 1 127 ? -16.173 4.279 10.109 1.00 89.88 127 ILE A N 1
ATOM 1030 C CA . ILE A 1 127 ? -15.310 4.752 11.204 1.00 89.88 127 ILE A CA 1
ATOM 1031 C C . ILE A 1 127 ? -15.189 6.280 11.242 1.00 89.88 127 ILE A C 1
ATOM 1033 O O . ILE A 1 127 ? -14.974 6.836 12.316 1.00 89.88 127 ILE A O 1
ATOM 1037 N N . GLN A 1 128 ? -15.372 6.961 10.106 1.00 88.81 128 GLN A N 1
ATOM 1038 C CA . GLN A 1 128 ? -15.316 8.420 10.001 1.00 88.81 128 GLN A CA 1
ATOM 1039 C C . GLN A 1 128 ? -16.362 9.099 10.893 1.00 88.81 128 GLN A C 1
ATOM 1041 O O . GLN A 1 128 ? -16.054 10.107 11.517 1.00 88.81 128 GLN A O 1
ATOM 1046 N N . ASN A 1 129 ? -17.554 8.512 11.030 1.00 88.06 129 ASN A N 1
ATOM 1047 C CA . ASN A 1 129 ? -18.624 9.039 11.890 1.00 88.06 129 ASN A CA 1
ATOM 1048 C C . ASN A 1 129 ? -18.259 9.085 13.384 1.00 88.06 129 ASN A C 1
ATOM 1050 O O . ASN A 1 129 ? -18.903 9.792 14.153 1.00 88.06 129 ASN A O 1
ATOM 1054 N N . PHE A 1 130 ? -17.240 8.327 13.792 1.00 87.38 130 PHE A N 1
ATOM 1055 C CA . PHE A 1 130 ? -16.735 8.271 15.166 1.00 87.38 130 PHE A CA 1
ATOM 1056 C C . PHE A 1 130 ? -15.335 8.880 15.285 1.00 87.38 130 PHE A C 1
ATOM 1058 O O . PHE A 1 130 ? -14.733 8.881 16.362 1.00 87.38 130 PHE A O 1
ATOM 1065 N N . ALA A 1 131 ? -14.778 9.355 14.170 1.00 86.88 131 ALA A N 1
ATOM 1066 C CA . ALA A 1 131 ? -13.480 9.986 14.150 1.00 86.88 131 ALA A CA 1
ATOM 1067 C C . ALA A 1 131 ? -13.617 11.437 14.632 1.00 86.88 131 ALA A C 1
ATOM 1069 O O . ALA A 1 131 ? -14.511 12.156 14.187 1.00 86.88 131 ALA A O 1
ATOM 1070 N N . PRO A 1 132 ? -12.716 11.901 15.512 1.00 86.88 132 PRO A N 1
ATOM 1071 C CA . PRO A 1 132 ? -12.618 13.318 15.826 1.00 86.88 132 PRO A CA 1
ATOM 1072 C C . PRO A 1 132 ? -12.435 14.142 14.545 1.00 86.88 132 PRO A C 1
ATOM 1074 O O . PRO A 1 132 ? -11.711 13.713 13.642 1.00 86.88 132 PRO A O 1
ATOM 1077 N N . GLN A 1 133 ? -13.059 15.319 14.481 1.00 86.88 133 GLN A N 1
ATOM 1078 C CA . GLN A 1 133 ? -13.046 16.194 13.302 1.00 86.88 133 GLN A CA 1
ATOM 1079 C C . GLN A 1 133 ? -11.626 16.426 12.772 1.00 86.88 133 GLN A C 1
ATOM 1081 O O . GLN A 1 133 ? -11.374 16.389 11.573 1.00 86.88 133 GLN A O 1
ATOM 1086 N N . GLU A 1 134 ? -10.669 16.563 13.678 1.00 87.12 134 GLU A N 1
ATOM 1087 C CA . GLU A 1 134 ? -9.283 16.826 13.344 1.00 87.12 134 GLU A CA 1
ATOM 1088 C C . GLU A 1 134 ? -8.596 15.635 12.624 1.00 87.12 134 GLU A C 1
ATOM 1090 O O . GLU A 1 134 ? -7.752 15.820 11.746 1.00 87.12 134 GLU A O 1
ATOM 1095 N N . VAL A 1 135 ? -9.015 14.396 12.917 1.00 87.94 135 VAL A N 1
ATOM 1096 C CA . VAL A 1 135 ? -8.569 13.177 12.214 1.00 87.94 135 VAL A CA 1
ATOM 1097 C C . VAL A 1 135 ? -9.180 13.112 10.817 1.00 87.94 135 VAL A C 1
ATOM 1099 O O . VAL A 1 135 ? -8.493 12.737 9.865 1.00 87.94 135 VAL A O 1
ATOM 1102 N N . VAL A 1 136 ? -10.454 13.495 10.694 1.00 90.00 136 VAL A N 1
ATOM 1103 C CA . VAL A 1 136 ? -11.156 13.576 9.407 1.00 90.00 136 VAL A CA 1
ATOM 1104 C C . VAL A 1 136 ? -10.465 14.587 8.496 1.00 90.00 136 VAL A C 1
ATOM 1106 O O . VAL A 1 136 ? -10.134 14.255 7.361 1.00 90.00 136 VAL A O 1
ATOM 1109 N N . GLU A 1 137 ? -10.161 15.778 9.008 1.00 92.38 137 GLU A N 1
ATOM 1110 C CA . GLU A 1 137 ? -9.439 16.826 8.279 1.00 92.38 137 GLU A CA 1
ATOM 1111 C C . GLU A 1 137 ? -8.040 16.371 7.854 1.00 92.38 137 GLU A C 1
ATOM 1113 O O . GLU A 1 137 ? -7.631 16.592 6.711 1.00 92.38 137 GLU A O 1
ATOM 1118 N N . PHE A 1 138 ? -7.308 15.685 8.739 1.00 92.88 138 PHE A N 1
ATOM 1119 C CA . PHE A 1 138 ? -5.994 15.140 8.401 1.00 92.88 138 PHE A CA 1
ATOM 1120 C C . PHE A 1 138 ? -6.071 14.098 7.281 1.00 92.88 138 PHE A C 1
ATOM 1122 O O . PHE A 1 138 ? -5.251 14.139 6.357 1.00 92.88 138 PHE A O 1
ATOM 1129 N N . TYR A 1 139 ? -7.047 13.184 7.345 1.00 93.94 139 TYR A N 1
ATOM 1130 C CA . TYR A 1 139 ? -7.284 12.215 6.278 1.00 93.94 139 TYR A CA 1
ATOM 1131 C C . TYR A 1 139 ? -7.644 12.927 4.976 1.00 93.94 139 TYR A C 1
ATOM 1133 O O . TYR A 1 139 ? -7.016 12.658 3.964 1.00 93.94 139 TYR A O 1
ATOM 1141 N N . GLN A 1 140 ? -8.585 13.874 4.989 1.00 95.38 140 GLN A N 1
ATOM 1142 C CA . GLN A 1 140 ? -9.003 14.607 3.789 1.00 95.38 140 GLN A CA 1
ATOM 1143 C C . GLN A 1 140 ? -7.824 15.326 3.125 1.00 95.38 140 GLN A C 1
ATOM 1145 O O . GLN A 1 140 ? -7.610 15.161 1.921 1.00 95.38 140 GLN A O 1
ATOM 1150 N N . LYS A 1 141 ? -7.004 16.031 3.920 1.00 97.06 141 LYS A N 1
ATOM 1151 C CA . LYS A 1 141 ? -5.780 16.707 3.463 1.00 97.06 141 LYS A CA 1
ATOM 1152 C C . LYS A 1 141 ? -4.792 15.748 2.788 1.00 97.06 141 LYS A C 1
ATOM 1154 O O . LYS A 1 141 ? -4.107 16.138 1.849 1.00 97.06 141 LYS A O 1
ATOM 1159 N N . ASN A 1 142 ? -4.706 14.508 3.270 1.00 97.12 142 ASN A N 1
ATOM 1160 C CA . ASN A 1 142 ? -3.734 13.506 2.823 1.00 97.12 142 ASN A CA 1
ATOM 1161 C C . ASN A 1 142 ? -4.379 12.325 2.076 1.00 97.12 142 ASN A C 1
ATOM 1163 O O . ASN A 1 142 ? -3.750 11.280 1.907 1.00 97.12 142 ASN A O 1
ATOM 1167 N N . SER A 1 143 ? -5.623 12.472 1.624 1.00 96.69 143 SER A N 1
ATOM 1168 C CA . SER A 1 143 ? -6.445 11.358 1.134 1.00 96.69 143 SER A CA 1
ATOM 1169 C C . SER A 1 143 ? -5.826 10.694 -0.088 1.00 96.69 143 SER A C 1
ATOM 1171 O O . SER A 1 143 ? -5.756 9.472 -0.147 1.00 96.69 143 SER A O 1
ATOM 1173 N N . GLN A 1 144 ? -5.277 11.485 -1.012 1.00 98.00 144 GLN A N 1
ATOM 1174 C CA . GLN A 1 144 ? -4.594 10.976 -2.200 1.00 98.00 144 GLN A CA 1
ATOM 1175 C C . GLN A 1 144 ? -3.449 10.014 -1.848 1.00 98.00 144 GLN A C 1
ATOM 1177 O O . GLN A 1 144 ? -3.380 8.920 -2.402 1.00 98.00 144 GLN A O 1
ATOM 1182 N N . ILE A 1 145 ? -2.561 10.394 -0.922 1.00 98.38 145 ILE A N 1
ATOM 1183 C CA . ILE A 1 145 ? -1.417 9.549 -0.556 1.00 98.38 145 ILE A CA 1
ATOM 1184 C C . ILE A 1 145 ? -1.837 8.380 0.335 1.00 98.38 145 ILE A C 1
ATOM 1186 O O . ILE A 1 145 ? -1.335 7.280 0.150 1.00 98.38 145 ILE A O 1
ATOM 1190 N N . ILE A 1 146 ? -2.781 8.570 1.258 1.00 98.00 146 ILE A N 1
ATOM 1191 C CA . ILE A 1 146 ? -3.274 7.477 2.108 1.00 98.00 146 ILE A CA 1
ATOM 1192 C C . ILE A 1 146 ? -3.988 6.421 1.257 1.00 98.00 146 ILE A C 1
ATOM 1194 O O . ILE A 1 146 ? -3.698 5.236 1.398 1.00 98.00 146 ILE A O 1
ATOM 1198 N N . ASN A 1 147 ? -4.856 6.832 0.331 1.00 97.69 147 ASN A N 1
ATOM 1199 C CA . ASN A 1 147 ? -5.553 5.911 -0.567 1.00 97.69 147 ASN A CA 1
ATOM 1200 C C . ASN A 1 147 ? -4.577 5.217 -1.511 1.00 97.69 147 ASN A C 1
ATOM 1202 O O . ASN A 1 147 ? -4.676 4.010 -1.689 1.00 97.69 147 ASN A O 1
ATOM 1206 N N . PHE A 1 148 ? -3.569 5.931 -2.025 1.00 97.50 148 PHE A N 1
ATOM 1207 C CA . PHE A 1 148 ? -2.483 5.303 -2.776 1.00 97.50 148 PHE A CA 1
ATOM 1208 C C . PHE A 1 148 ? -1.794 4.199 -1.961 1.00 97.50 148 PHE A C 1
ATOM 1210 O O . PHE A 1 148 ? -1.553 3.115 -2.480 1.00 97.50 148 PHE A O 1
ATOM 1217 N N . LEU A 1 149 ? -1.493 4.442 -0.682 1.00 98.19 149 LEU A N 1
ATOM 1218 C CA . LEU A 1 149 ? -0.861 3.444 0.181 1.00 98.19 149 LEU A CA 1
ATOM 1219 C C . LEU A 1 149 ? -1.772 2.235 0.430 1.00 98.19 149 LEU A C 1
ATOM 1221 O O . LEU A 1 149 ? -1.291 1.107 0.365 1.00 98.19 149 LEU A O 1
ATOM 1225 N N . ILE A 1 150 ? -3.070 2.453 0.659 1.00 97.38 150 ILE A N 1
ATOM 1226 C CA . ILE A 1 150 ? -4.061 1.376 0.816 1.00 97.38 150 ILE A CA 1
ATOM 1227 C C . ILE A 1 150 ? -4.188 0.572 -0.481 1.00 97.38 150 ILE A C 1
ATOM 1229 O O . ILE A 1 150 ? -4.077 -0.641 -0.452 1.00 97.38 150 ILE A O 1
ATOM 1233 N N . GLU A 1 151 ? -4.354 1.205 -1.633 1.00 96.50 151 GLU A N 1
ATOM 1234 C CA . GLU A 1 151 ? -4.579 0.490 -2.896 1.00 96.50 151 GLU A CA 1
ATOM 1235 C C . GLU A 1 151 ? -3.341 -0.287 -3.358 1.00 96.50 151 GLU A C 1
ATOM 1237 O O . GLU A 1 151 ? -3.454 -1.329 -3.998 1.00 96.50 151 GLU A O 1
ATOM 1242 N N . ARG A 1 152 ? -2.143 0.209 -3.028 1.00 95.50 152 ARG A N 1
ATOM 1243 C CA . ARG A 1 152 ? -0.877 -0.305 -3.570 1.00 95.50 152 ARG A CA 1
ATOM 1244 C C . ARG A 1 152 ? -0.105 -1.209 -2.620 1.00 95.50 152 ARG A C 1
ATOM 1246 O O . ARG A 1 152 ? 0.881 -1.800 -3.053 1.00 95.50 152 ARG A O 1
ATOM 1253 N N . HIS A 1 153 ? -0.510 -1.364 -1.356 1.00 95.12 153 HIS A N 1
ATOM 1254 C CA . HIS A 1 153 ? 0.251 -2.194 -0.408 1.00 95.12 153 HIS A CA 1
ATOM 1255 C C . HIS A 1 153 ? 0.349 -3.672 -0.840 1.00 95.12 153 HIS A C 1
ATOM 1257 O O . HIS A 1 153 ? 1.317 -4.349 -0.492 1.00 95.12 153 HIS A O 1
ATOM 1263 N N . MET A 1 154 ? -0.607 -4.147 -1.651 1.00 90.88 154 MET A N 1
ATOM 1264 C CA . MET A 1 154 ? -0.634 -5.500 -2.220 1.00 90.88 154 MET A CA 1
ATOM 1265 C C . MET A 1 154 ? -0.039 -5.611 -3.629 1.00 90.88 154 MET A C 1
ATOM 1267 O O . MET A 1 154 ? 0.080 -6.729 -4.130 1.00 90.88 154 MET A O 1
ATOM 1271 N N . ASP A 1 155 ? 0.394 -4.510 -4.263 1.00 88.56 155 ASP A N 1
ATOM 1272 C CA . ASP A 1 155 ? 0.987 -4.538 -5.618 1.00 88.56 155 ASP A CA 1
ATOM 1273 C C . ASP A 1 155 ? 2.258 -5.399 -5.681 1.00 88.56 155 ASP A C 1
ATOM 1275 O O . ASP A 1 155 ? 2.770 -5.722 -6.752 1.00 88.56 155 ASP A O 1
ATOM 1279 N N . PHE A 1 156 ? 2.779 -5.815 -4.533 1.00 78.62 156 PHE A N 1
ATOM 1280 C CA . PHE A 1 156 ? 3.832 -6.803 -4.455 1.00 78.62 156 PHE A CA 1
ATOM 1281 C C . PHE A 1 156 ? 3.305 -8.222 -4.603 1.00 78.62 156 PHE A C 1
ATOM 1283 O O . PHE A 1 156 ? 3.027 -8.926 -3.628 1.00 78.62 156 PHE A O 1
ATOM 1290 N N . VAL A 1 157 ? 3.227 -8.673 -5.850 1.00 66.50 157 VAL A N 1
ATOM 1291 C CA . VAL A 1 157 ? 2.853 -10.051 -6.150 1.00 66.50 157 VAL A CA 1
ATOM 1292 C C . VAL A 1 157 ? 4.045 -10.959 -5.855 1.00 66.50 157 VAL A C 1
ATOM 1294 O O . VAL A 1 157 ? 5.119 -10.828 -6.454 1.00 66.50 157 VAL A O 1
ATOM 1297 N N . ASN A 1 158 ? 3.855 -11.892 -4.916 1.00 61.09 158 ASN A N 1
ATOM 1298 C CA . ASN A 1 158 ? 4.859 -12.890 -4.551 1.00 61.09 158 ASN A CA 1
ATOM 1299 C C . ASN A 1 158 ? 5.463 -13.518 -5.821 1.00 61.09 158 ASN A C 1
ATOM 1301 O O . ASN A 1 158 ? 4.742 -14.115 -6.615 1.00 61.09 158 ASN A O 1
ATOM 1305 N N . LYS A 1 159 ? 6.794 -13.417 -5.961 1.00 64.31 159 LYS A N 1
ATOM 1306 C CA . LYS A 1 159 ? 7.651 -13.940 -7.050 1.00 64.31 159 LYS A CA 1
ATOM 1307 C C . LYS A 1 159 ? 7.766 -13.101 -8.325 1.00 64.31 159 LYS A C 1
ATOM 1309 O O . LYS A 1 159 ? 8.766 -13.273 -9.025 1.00 64.31 159 LYS A O 1
ATOM 1314 N N . ASP A 1 160 ? 6.836 -12.198 -8.630 1.00 72.00 160 ASP A N 1
ATOM 1315 C CA . ASP A 1 160 ? 6.862 -11.424 -9.886 1.00 72.00 160 ASP A CA 1
ATOM 1316 C C . ASP A 1 160 ? 7.127 -9.933 -9.738 1.00 72.00 160 ASP A C 1
ATOM 1318 O O . ASP A 1 160 ? 7.410 -9.277 -10.745 1.00 72.00 160 ASP A O 1
ATOM 1322 N N . GLY A 1 161 ? 7.144 -9.448 -8.498 1.00 81.94 161 GLY A N 1
ATOM 1323 C CA . GLY A 1 161 ? 7.426 -8.060 -8.164 1.00 81.94 161 GLY A CA 1
ATOM 1324 C C . GLY A 1 161 ? 6.274 -7.142 -8.511 1.00 81.94 161 GLY A C 1
ATOM 1325 O O . GLY A 1 161 ? 5.123 -7.564 -8.567 1.00 81.94 161 GLY A O 1
ATOM 1326 N N . PHE A 1 162 ? 6.590 -5.866 -8.709 1.00 87.25 162 PHE A N 1
ATOM 1327 C CA . PHE A 1 162 ? 5.592 -4.871 -9.079 1.00 87.25 162 PHE A CA 1
ATOM 1328 C C . PHE A 1 162 ? 5.051 -5.098 -10.503 1.00 87.25 162 PHE A C 1
ATOM 1330 O O . PHE A 1 162 ? 5.831 -5.465 -11.391 1.00 87.25 162 PHE A O 1
ATOM 1337 N N . PRO A 1 163 ? 3.761 -4.799 -10.759 1.00 87.56 163 PRO A N 1
ATOM 1338 C CA . PRO A 1 163 ? 3.177 -4.789 -12.094 1.00 87.56 163 PRO A CA 1
ATOM 1339 C C . PRO A 1 163 ? 3.961 -3.894 -13.059 1.00 87.56 163 PRO A C 1
ATOM 1341 O O . PRO A 1 163 ? 4.510 -2.863 -12.670 1.00 87.56 163 PRO A O 1
ATOM 1344 N N . SER A 1 164 ? 3.960 -4.224 -14.351 1.00 85.12 164 SER A N 1
ATOM 1345 C CA . SER A 1 164 ? 4.698 -3.463 -15.375 1.00 85.12 164 SER A CA 1
ATOM 1346 C C . SER A 1 164 ? 4.323 -1.975 -15.415 1.00 85.12 164 SER A C 1
ATOM 1348 O O . SER A 1 164 ? 5.200 -1.124 -15.563 1.00 85.12 164 SER A O 1
ATOM 1350 N N . GLY A 1 165 ? 3.039 -1.652 -15.228 1.00 86.81 165 GLY A N 1
ATOM 1351 C CA . GLY A 1 165 ? 2.558 -0.272 -15.130 1.00 86.81 165 GLY A CA 1
ATOM 1352 C C . GLY A 1 165 ? 3.155 0.475 -13.936 1.00 86.81 165 GLY A C 1
ATOM 1353 O O . GLY A 1 165 ? 3.575 1.621 -14.078 1.00 86.81 165 GLY A O 1
ATOM 1354 N N . PHE A 1 166 ? 3.283 -0.197 -12.789 1.00 89.50 166 PHE A N 1
ATOM 1355 C CA . PHE A 1 166 ? 3.931 0.364 -11.606 1.00 89.50 166 PHE A CA 1
ATOM 1356 C C . PHE A 1 166 ? 5.421 0.608 -11.858 1.00 89.50 166 PHE A C 1
ATOM 1358 O O . PHE A 1 166 ? 5.922 1.688 -11.551 1.00 89.50 166 PHE A O 1
ATOM 1365 N N . ILE A 1 167 ? 6.122 -0.362 -12.460 1.00 88.69 167 ILE A N 1
ATOM 1366 C CA . ILE A 1 167 ? 7.543 -0.221 -12.804 1.00 88.69 167 ILE A CA 1
ATOM 1367 C C . ILE A 1 167 ? 7.744 0.998 -13.712 1.00 88.69 167 ILE A C 1
ATOM 1369 O O . ILE A 1 167 ? 8.561 1.860 -13.414 1.00 88.69 167 ILE A O 1
ATOM 1373 N N . LYS A 1 168 ? 6.966 1.112 -14.793 1.00 89.06 168 LYS A N 1
ATOM 1374 C CA . LYS A 1 168 ? 7.083 2.214 -15.760 1.00 89.06 168 LYS A CA 1
ATOM 1375 C C . LYS A 1 168 ? 6.880 3.592 -15.117 1.00 89.06 168 LYS A C 1
ATOM 1377 O O . LYS A 1 168 ? 7.547 4.553 -15.498 1.00 89.06 168 LYS A O 1
ATOM 1382 N N . SER A 1 169 ? 5.962 3.694 -14.160 1.00 90.31 169 SER A N 1
ATOM 1383 C CA . SER A 1 169 ? 5.661 4.959 -13.486 1.00 90.31 169 SER A CA 1
ATOM 1384 C C . SER A 1 169 ? 6.706 5.329 -12.434 1.00 90.31 169 SER A C 1
ATOM 1386 O O . SER A 1 169 ? 7.048 6.506 -12.321 1.00 90.31 169 SER A O 1
ATOM 1388 N N . ASN A 1 170 ? 7.255 4.342 -11.720 1.00 92.25 170 ASN A N 1
ATOM 1389 C CA . ASN A 1 170 ? 8.022 4.563 -10.489 1.00 92.25 170 ASN A CA 1
ATOM 1390 C C . ASN A 1 170 ? 9.506 4.199 -10.576 1.00 92.25 170 ASN A C 1
ATOM 1392 O O . ASN A 1 170 ? 10.239 4.436 -9.621 1.00 92.25 170 ASN A O 1
ATOM 1396 N N . PHE A 1 171 ? 9.959 3.645 -11.698 1.00 91.31 171 PHE A N 1
ATOM 1397 C CA . PHE A 1 171 ? 11.363 3.341 -11.943 1.00 91.31 171 PHE A CA 1
ATOM 1398 C C . PHE A 1 171 ? 11.877 4.136 -13.143 1.00 91.31 171 PHE A C 1
ATOM 1400 O O . PHE A 1 171 ? 11.149 4.412 -14.097 1.00 91.31 171 PHE A O 1
ATOM 1407 N N . GLU A 1 172 ? 13.156 4.478 -13.102 1.00 89.50 172 GLU A N 1
ATOM 1408 C CA . GLU A 1 172 ? 13.894 5.124 -14.177 1.00 89.50 172 GLU A CA 1
ATOM 1409 C C . GLU A 1 172 ? 15.278 4.482 -14.267 1.00 89.50 172 GLU A C 1
ATOM 1411 O O . GLU A 1 172 ? 16.009 4.421 -13.285 1.00 89.50 172 GLU A O 1
ATOM 1416 N N . ASN A 1 173 ? 15.618 3.923 -15.432 1.00 87.88 173 ASN A N 1
ATOM 1417 C CA . ASN A 1 173 ? 16.903 3.250 -15.669 1.00 87.88 173 ASN A CA 1
ATOM 1418 C C . ASN A 1 173 ? 17.265 2.157 -14.636 1.00 87.88 173 ASN A C 1
ATOM 1420 O O . ASN A 1 173 ? 18.436 1.920 -14.351 1.00 87.88 173 ASN A O 1
ATOM 1424 N N . GLY A 1 174 ? 16.259 1.461 -14.092 1.00 86.69 174 GLY A N 1
ATOM 1425 C CA . GLY A 1 174 ? 16.453 0.413 -13.080 1.00 86.69 174 GLY A CA 1
ATOM 1426 C C . GLY A 1 174 ? 16.566 0.925 -11.641 1.00 86.69 174 GLY A C 1
ATOM 1427 O O . GLY A 1 174 ? 16.776 0.119 -10.739 1.00 86.69 174 GLY A O 1
ATOM 1428 N N . VAL A 1 175 ? 16.391 2.229 -11.424 1.00 91.06 175 VAL A N 1
ATOM 1429 C CA . VAL A 1 175 ? 16.434 2.890 -10.115 1.00 91.06 175 VAL A CA 1
ATOM 1430 C C . VAL A 1 175 ? 15.037 3.370 -9.746 1.00 91.06 175 VAL A C 1
ATOM 1432 O O . VAL A 1 175 ? 14.269 3.785 -10.614 1.00 91.06 175 VAL A O 1
ATOM 1435 N N . ILE A 1 176 ? 14.680 3.311 -8.466 1.00 92.00 176 ILE A N 1
ATOM 1436 C CA . ILE A 1 176 ? 13.390 3.821 -7.998 1.00 92.00 176 ILE A CA 1
ATOM 1437 C C . ILE A 1 176 ? 13.407 5.355 -8.003 1.00 92.00 176 ILE A C 1
ATOM 1439 O O . ILE A 1 176 ? 14.353 5.982 -7.525 1.00 92.00 176 ILE A O 1
ATOM 1443 N N . LYS A 1 177 ? 12.351 5.975 -8.536 1.00 93.88 177 LYS A N 1
ATOM 1444 C CA . LYS A 1 177 ? 12.177 7.431 -8.512 1.00 93.88 177 LYS A CA 1
ATOM 1445 C C . LYS A 1 177 ? 11.991 7.919 -7.079 1.00 93.88 177 LYS A C 1
ATOM 1447 O O . LYS A 1 177 ? 11.265 7.313 -6.294 1.00 93.88 177 LYS A O 1
ATOM 1452 N N . ASN A 1 178 ? 12.598 9.058 -6.762 1.00 94.12 178 ASN A N 1
ATOM 1453 C CA . ASN A 1 178 ? 12.420 9.688 -5.462 1.00 94.12 178 ASN A CA 1
ATOM 1454 C C . ASN A 1 178 ? 11.065 10.403 -5.391 1.00 94.12 178 ASN A C 1
ATOM 1456 O O . ASN A 1 178 ? 10.949 11.563 -5.785 1.00 94.12 178 ASN A O 1
ATOM 1460 N N . SER A 1 179 ? 10.037 9.708 -4.911 1.00 95.69 179 SER A N 1
ATOM 1461 C CA . SER A 1 179 ? 8.741 10.313 -4.607 1.00 95.69 179 SER A CA 1
ATOM 1462 C C . SER A 1 179 ? 8.299 9.989 -3.187 1.00 95.69 179 SER A C 1
ATOM 1464 O O . SER A 1 179 ? 8.649 8.948 -2.618 1.00 95.69 179 SER A O 1
ATOM 1466 N N . LYS A 1 180 ? 7.499 10.894 -2.613 1.00 96.69 180 LYS A N 1
ATOM 1467 C CA . LYS A 1 180 ? 6.925 10.725 -1.276 1.00 96.69 180 LYS A CA 1
ATOM 1468 C C . LYS A 1 180 ? 6.088 9.447 -1.220 1.00 96.69 180 LYS A C 1
ATOM 1470 O O . LYS A 1 180 ? 6.237 8.654 -0.298 1.00 96.69 180 LYS A O 1
ATOM 1475 N N . GLU A 1 181 ? 5.260 9.216 -2.229 1.00 96.69 181 GLU A N 1
ATOM 1476 C CA . GLU A 1 181 ? 4.361 8.072 -2.350 1.00 96.69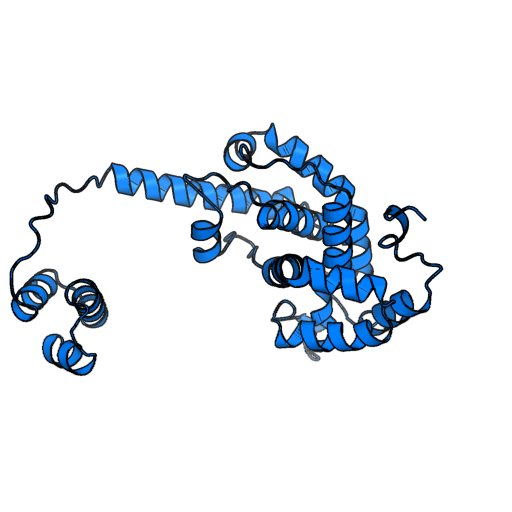 181 GLU A CA 1
ATOM 1477 C C . GLU A 1 181 ? 5.124 6.747 -2.310 1.00 96.69 181 GLU A C 1
ATOM 1479 O O . GLU A 1 181 ? 4.788 5.867 -1.521 1.00 96.69 181 GLU A O 1
ATOM 1484 N N . ILE A 1 182 ? 6.189 6.615 -3.107 1.00 95.69 182 ILE A N 1
ATOM 1485 C CA . ILE A 1 182 ? 6.956 5.370 -3.191 1.00 95.69 182 ILE A CA 1
ATOM 1486 C C . ILE A 1 182 ? 7.785 5.140 -1.936 1.00 95.69 182 ILE A C 1
ATOM 1488 O O . ILE A 1 182 ? 7.823 4.018 -1.431 1.00 95.69 182 ILE A O 1
ATOM 1492 N N . LYS A 1 183 ? 8.375 6.201 -1.376 1.00 96.81 183 LYS A N 1
ATOM 1493 C CA . LYS A 1 183 ? 9.048 6.139 -0.078 1.00 96.81 183 LYS A CA 1
ATOM 1494 C C . LYS A 1 183 ? 8.127 5.564 1.000 1.00 96.81 183 LYS A C 1
ATOM 1496 O O . LYS A 1 183 ? 8.500 4.602 1.672 1.00 96.81 183 LYS A O 1
ATOM 1501 N N . LEU A 1 184 ? 6.931 6.135 1.169 1.00 98.12 184 LEU A N 1
ATOM 1502 C CA . LEU A 1 184 ? 5.997 5.691 2.208 1.00 98.12 184 LEU A CA 1
ATOM 1503 C C . LEU A 1 184 ? 5.423 4.300 1.907 1.00 98.12 184 LEU A C 1
ATOM 1505 O O . LEU A 1 184 ? 5.244 3.507 2.830 1.00 98.12 184 LEU A O 1
ATOM 1509 N N . LEU A 1 185 ? 5.199 3.973 0.633 1.00 97.19 185 LEU A N 1
ATOM 1510 C CA . LEU A 1 185 ? 4.705 2.662 0.219 1.00 97.19 185 LEU A CA 1
ATOM 1511 C C . LEU A 1 185 ? 5.701 1.554 0.562 1.00 97.19 185 LEU A C 1
ATOM 1513 O O . LEU A 1 185 ? 5.322 0.565 1.185 1.00 97.19 185 LEU A O 1
ATOM 1517 N N . LEU A 1 186 ? 6.983 1.744 0.240 1.00 95.44 186 LEU A N 1
ATOM 1518 C CA . LEU A 1 186 ? 8.028 0.778 0.579 1.00 95.44 186 LEU A CA 1
ATOM 1519 C C . LEU A 1 186 ? 8.142 0.575 2.093 1.00 95.44 186 LEU A C 1
ATOM 1521 O O . LEU A 1 186 ? 8.279 -0.562 2.534 1.00 95.44 186 LEU A O 1
ATOM 1525 N N . ILE A 1 187 ? 8.030 1.644 2.890 1.00 97.31 187 ILE A N 1
ATOM 1526 C CA . ILE A 1 187 ? 8.031 1.544 4.358 1.00 97.31 187 ILE A CA 1
ATOM 1527 C C . ILE A 1 187 ? 6.831 0.728 4.858 1.00 97.31 187 ILE A C 1
ATOM 1529 O O . ILE A 1 187 ? 7.013 -0.167 5.685 1.00 97.31 187 ILE A O 1
ATOM 1533 N N . LEU A 1 188 ? 5.619 1.008 4.362 1.00 97.75 188 LEU A N 1
ATOM 1534 C CA . LEU A 1 188 ? 4.401 0.300 4.768 1.00 97.75 188 LEU A CA 1
ATOM 1535 C C . LEU A 1 188 ? 4.464 -1.189 4.407 1.00 97.75 188 LEU A C 1
ATOM 1537 O O . LEU A 1 188 ? 4.212 -2.041 5.255 1.00 97.75 188 LEU A O 1
ATOM 1541 N N . MET A 1 189 ? 4.855 -1.506 3.174 1.00 95.31 189 MET A N 1
ATOM 1542 C CA . MET A 1 189 ? 4.983 -2.887 2.709 1.00 95.31 189 MET A CA 1
ATOM 1543 C C . MET A 1 189 ? 6.067 -3.642 3.476 1.00 95.31 189 MET A C 1
ATOM 1545 O O . MET A 1 189 ? 5.891 -4.807 3.825 1.00 95.31 189 MET A O 1
ATOM 1549 N N . TRP A 1 190 ? 7.188 -2.980 3.774 1.00 95.06 190 TRP A N 1
ATOM 1550 C CA . TRP A 1 190 ? 8.236 -3.570 4.598 1.00 95.06 190 TRP A CA 1
ATOM 1551 C C . TRP A 1 190 ? 7.715 -3.908 5.992 1.00 95.06 190 TRP A C 1
ATOM 1553 O O . TRP A 1 190 ? 7.916 -5.030 6.456 1.00 95.06 190 TRP A O 1
ATOM 1563 N N . ALA A 1 191 ? 6.982 -2.980 6.617 1.00 95.88 191 ALA A N 1
ATOM 1564 C CA . ALA A 1 191 ? 6.336 -3.178 7.910 1.00 95.88 191 ALA A CA 1
ATOM 1565 C C . ALA A 1 191 ? 5.334 -4.356 7.899 1.00 95.88 191 ALA A C 1
ATOM 1567 O O . ALA A 1 191 ? 5.392 -5.196 8.797 1.00 95.88 191 ALA A O 1
ATOM 1568 N N . ASP A 1 192 ? 4.490 -4.476 6.864 1.00 94.69 192 ASP A N 1
ATOM 1569 C CA . ASP A 1 192 ? 3.555 -5.603 6.646 1.00 94.69 192 ASP A CA 1
ATOM 1570 C C . ASP A 1 192 ? 4.272 -6.966 6.540 1.00 94.69 192 ASP A C 1
ATOM 1572 O O . ASP A 1 192 ? 3.796 -8.018 6.987 1.00 94.69 192 ASP A O 1
ATOM 1576 N N . LYS A 1 193 ? 5.478 -6.981 5.972 1.00 91.44 193 LYS A N 1
ATOM 1577 C CA . LYS A 1 193 ? 6.237 -8.217 5.745 1.00 91.44 193 LYS A CA 1
ATOM 1578 C C . LYS A 1 193 ? 7.192 -8.580 6.882 1.00 91.44 193 LYS A C 1
ATOM 1580 O O . LYS A 1 193 ? 7.760 -9.669 6.833 1.00 91.44 193 LYS A O 1
ATOM 1585 N N . MET A 1 194 ? 7.343 -7.768 7.934 1.00 88.75 194 MET A N 1
ATOM 1586 C CA . MET A 1 194 ? 8.318 -8.033 9.011 1.00 88.75 194 MET A CA 1
ATOM 1587 C C . MET A 1 194 ? 8.083 -9.344 9.779 1.00 88.75 194 MET A C 1
ATOM 1589 O O . MET A 1 194 ? 9.038 -9.918 10.298 1.00 88.75 194 MET A O 1
ATOM 1593 N N . GLY A 1 195 ? 6.854 -9.871 9.802 1.00 77.75 195 GLY A N 1
ATOM 1594 C CA . GLY A 1 195 ? 6.558 -11.208 10.343 1.00 77.75 195 GLY A CA 1
ATOM 1595 C C . GLY A 1 195 ? 6.995 -12.377 9.445 1.00 77.75 195 GLY A C 1
ATOM 1596 O O . GLY A 1 195 ? 6.900 -13.530 9.852 1.00 77.75 195 GLY A O 1
ATOM 1597 N N . ARG A 1 196 ? 7.465 -12.097 8.220 1.00 77.44 196 ARG A N 1
ATOM 1598 C CA . ARG A 1 196 ? 7.685 -13.068 7.133 1.00 77.44 196 ARG A CA 1
ATOM 1599 C C . ARG A 1 196 ? 9.058 -12.956 6.454 1.00 77.44 196 ARG A C 1
ATOM 1601 O O . ARG A 1 196 ? 9.221 -13.502 5.367 1.00 77.44 196 ARG A O 1
ATOM 1608 N N . LYS A 1 197 ? 10.038 -12.287 7.081 1.00 78.31 197 LYS A N 1
ATOM 1609 C CA . LYS A 1 197 ? 11.366 -11.988 6.495 1.00 78.31 197 LYS A CA 1
ATOM 1610 C C . LYS A 1 197 ? 11.243 -11.159 5.200 1.00 78.31 197 LYS A C 1
ATOM 1612 O O . LYS A 1 197 ? 11.313 -11.727 4.106 1.00 78.31 197 LYS A O 1
ATOM 1617 N N . PRO A 1 198 ? 11.013 -9.835 5.301 1.00 77.88 198 PRO A N 1
ATOM 1618 C CA . PRO A 1 198 ? 10.747 -8.956 4.157 1.00 77.88 198 PRO A CA 1
ATOM 1619 C C . PRO A 1 198 ? 11.836 -9.020 3.081 1.00 77.88 198 PRO A C 1
ATOM 1621 O O . PRO A 1 198 ? 11.539 -8.853 1.899 1.00 77.88 198 PRO A O 1
ATOM 1624 N N . GLU A 1 199 ? 13.071 -9.339 3.462 1.00 74.88 199 GLU A N 1
ATOM 1625 C CA . GLU A 1 199 ? 14.197 -9.578 2.568 1.00 74.88 199 GLU A CA 1
ATOM 1626 C C . GLU A 1 199 ? 13.937 -10.686 1.535 1.00 74.88 199 GLU A C 1
ATOM 1628 O O . GLU A 1 199 ? 14.334 -10.571 0.380 1.00 74.88 199 GLU A O 1
ATOM 1633 N N . ASN A 1 200 ? 13.202 -11.736 1.892 1.00 75.31 200 ASN A N 1
ATOM 1634 C CA . ASN A 1 200 ? 12.965 -12.854 0.979 1.00 75.31 200 ASN A CA 1
ATOM 1635 C C . ASN A 1 200 ? 11.875 -12.545 -0.046 1.00 75.31 200 ASN A C 1
ATOM 1637 O O . ASN A 1 200 ? 11.855 -13.134 -1.126 1.00 75.31 200 ASN A O 1
ATOM 1641 N N . THR A 1 201 ? 10.960 -11.634 0.285 1.00 76.56 201 THR A N 1
ATOM 1642 C CA . THR A 1 201 ? 9.869 -11.250 -0.606 1.00 76.56 201 THR A CA 1
ATOM 1643 C C . THR A 1 201 ? 10.212 -9.962 -1.333 1.00 76.56 201 THR A C 1
ATOM 1645 O O . THR A 1 201 ? 10.419 -10.005 -2.541 1.00 76.56 201 THR A O 1
ATOM 1648 N N . ILE A 1 202 ? 10.323 -8.844 -0.606 1.00 77.88 202 ILE A N 1
ATOM 1649 C CA . ILE A 1 202 ? 10.413 -7.484 -1.153 1.00 77.88 202 ILE A CA 1
ATOM 1650 C C . ILE A 1 202 ? 11.697 -7.302 -1.955 1.00 77.88 202 ILE A C 1
ATOM 1652 O O . ILE A 1 202 ? 11.652 -6.884 -3.113 1.00 77.88 202 ILE A O 1
ATOM 1656 N N . LEU A 1 203 ? 12.838 -7.668 -1.371 1.00 74.06 203 LEU A N 1
ATOM 1657 C CA . LEU A 1 203 ? 14.129 -7.441 -2.014 1.00 74.06 203 LEU A CA 1
ATOM 1658 C C . LEU A 1 203 ? 14.320 -8.291 -3.263 1.00 74.06 203 LEU A C 1
ATOM 1660 O O . LEU A 1 203 ? 14.727 -7.760 -4.295 1.00 74.06 203 LEU A O 1
ATOM 1664 N N . SER A 1 204 ? 13.958 -9.574 -3.194 1.00 76.75 204 SER A N 1
ATOM 1665 C CA . SER A 1 204 ? 14.042 -10.476 -4.344 1.00 76.75 204 SER A CA 1
ATOM 1666 C C . SER A 1 204 ? 13.313 -9.906 -5.563 1.00 76.75 204 SER A C 1
ATOM 1668 O O . SER A 1 204 ? 13.846 -9.935 -6.674 1.00 76.75 204 SER A O 1
ATOM 1670 N N . ALA A 1 205 ? 12.126 -9.323 -5.377 1.00 76.88 205 ALA A N 1
ATOM 1671 C CA . ALA A 1 205 ? 11.388 -8.805 -6.519 1.00 76.88 205 ALA A CA 1
ATOM 1672 C C . ALA A 1 205 ? 11.752 -7.367 -6.915 1.00 76.88 205 ALA A C 1
ATOM 1674 O O . ALA A 1 205 ? 11.662 -7.046 -8.098 1.00 76.88 205 ALA A O 1
ATOM 1675 N N . ILE A 1 206 ? 12.224 -6.520 -5.989 1.00 78.31 206 ILE A N 1
ATOM 1676 C CA . ILE A 1 206 ? 12.858 -5.241 -6.357 1.00 78.31 206 ILE A CA 1
ATOM 1677 C C . ILE A 1 206 ? 14.057 -5.509 -7.277 1.00 78.31 206 ILE A C 1
ATOM 1679 O O . ILE A 1 206 ? 14.161 -4.898 -8.342 1.00 78.31 206 ILE A O 1
ATOM 1683 N N . GLN A 1 207 ? 14.902 -6.478 -6.918 1.00 82.25 207 GLN A N 1
ATOM 1684 C CA . GLN A 1 207 ? 16.038 -6.896 -7.733 1.00 82.25 207 GLN A CA 1
ATOM 1685 C C . GLN A 1 207 ? 15.588 -7.435 -9.101 1.00 82.25 207 GLN A C 1
ATOM 1687 O O . GLN A 1 207 ? 16.032 -6.927 -10.130 1.00 82.25 207 GLN A O 1
ATOM 1692 N N . LYS A 1 208 ? 14.637 -8.382 -9.134 1.00 82.69 208 LYS A N 1
ATOM 1693 C CA . LYS A 1 208 ? 14.083 -8.938 -10.386 1.00 82.69 208 LYS A CA 1
ATOM 1694 C C . LYS A 1 208 ? 13.547 -7.844 -11.319 1.00 82.69 208 LYS A C 1
ATOM 1696 O O . LYS A 1 208 ? 13.709 -7.914 -12.538 1.00 82.69 208 LYS A O 1
ATOM 1701 N N . ASN A 1 209 ? 12.896 -6.824 -10.764 1.00 80.25 209 ASN A N 1
ATOM 1702 C CA . ASN A 1 209 ? 12.338 -5.718 -11.539 1.00 80.25 209 ASN A CA 1
ATOM 1703 C C . ASN A 1 209 ? 13.424 -4.785 -12.093 1.00 80.25 209 ASN A C 1
ATOM 1705 O O . ASN A 1 209 ? 13.325 -4.367 -13.249 1.00 80.25 209 ASN A O 1
ATOM 1709 N N . ALA A 1 210 ? 14.470 -4.505 -11.313 1.00 80.12 210 ALA A N 1
ATOM 1710 C CA . ALA A 1 210 ? 15.625 -3.740 -11.775 1.00 80.12 210 ALA A CA 1
ATOM 1711 C C . ALA A 1 210 ? 16.375 -4.469 -12.906 1.00 80.12 210 ALA A C 1
ATOM 1713 O O . ALA A 1 210 ? 16.672 -3.864 -13.937 1.00 80.12 210 ALA A O 1
ATOM 1714 N N . GLU A 1 211 ? 16.592 -5.780 -12.769 1.00 84.06 211 GLU A N 1
ATOM 1715 C CA . GLU A 1 211 ? 17.214 -6.627 -13.798 1.00 84.06 211 GLU A CA 1
ATOM 1716 C C . GLU A 1 211 ? 16.400 -6.627 -15.102 1.00 84.06 211 GLU A C 1
ATOM 1718 O O . GLU A 1 211 ? 16.950 -6.434 -16.188 1.00 84.06 211 GLU A O 1
ATOM 1723 N N . ARG A 1 212 ? 15.066 -6.759 -15.016 1.00 79.81 212 ARG A N 1
ATOM 1724 C CA . ARG A 1 212 ? 14.167 -6.682 -16.185 1.00 79.81 212 ARG A CA 1
ATOM 1725 C C . ARG A 1 212 ? 14.325 -5.364 -16.952 1.00 79.81 212 ARG A C 1
ATOM 1727 O O . ARG A 1 212 ? 14.338 -5.373 -18.185 1.00 79.81 212 ARG A O 1
ATOM 1734 N N . LEU A 1 213 ? 14.454 -4.239 -16.246 1.00 77.94 213 LEU A N 1
ATOM 1735 C CA . LEU A 1 213 ? 14.656 -2.926 -16.864 1.00 77.94 213 LEU A CA 1
ATOM 1736 C C . LEU A 1 213 ? 16.037 -2.783 -17.502 1.00 77.94 213 LEU A C 1
ATOM 1738 O O . LEU A 1 213 ? 16.131 -2.258 -18.611 1.00 77.94 213 LEU A O 1
ATOM 1742 N N . GLN A 1 214 ? 17.089 -3.272 -16.843 1.00 80.38 214 GLN A N 1
ATOM 1743 C CA . GLN A 1 214 ? 18.442 -3.261 -17.401 1.00 80.38 214 GLN A CA 1
ATOM 1744 C C . GLN A 1 214 ? 18.505 -4.081 -18.691 1.00 80.38 214 GLN A C 1
ATOM 1746 O O . GLN A 1 214 ? 18.925 -3.555 -19.718 1.00 80.38 214 GLN A O 1
ATOM 1751 N N . ILE A 1 215 ? 17.954 -5.299 -18.694 1.00 81.00 215 ILE A N 1
ATOM 1752 C CA . ILE A 1 215 ? 17.876 -6.145 -19.895 1.00 81.00 215 ILE A CA 1
ATOM 1753 C C . ILE A 1 215 ? 17.086 -5.445 -21.010 1.00 81.00 215 ILE A C 1
ATOM 1755 O O . ILE A 1 215 ? 17.483 -5.486 -22.176 1.00 81.00 215 ILE A O 1
ATOM 1759 N N . SER A 1 216 ? 15.968 -4.788 -20.683 1.00 71.69 216 SER A N 1
ATOM 1760 C CA . SER A 1 216 ? 15.183 -4.035 -21.669 1.00 71.69 216 SER A CA 1
ATOM 1761 C C . SER A 1 216 ? 15.962 -2.845 -22.243 1.00 71.69 216 SER A C 1
ATOM 1763 O O . SER A 1 216 ? 15.880 -2.580 -23.445 1.00 71.69 216 SER A O 1
ATOM 1765 N N . SER A 1 217 ? 16.727 -2.139 -21.409 1.00 72.06 217 SER A N 1
ATOM 1766 C CA . SER A 1 217 ? 17.582 -1.020 -21.819 1.00 72.06 217 SER A CA 1
ATOM 1767 C C . SER A 1 217 ? 18.729 -1.496 -22.712 1.00 72.06 217 SER A C 1
ATOM 1769 O O . SER A 1 217 ? 18.905 -0.984 -23.815 1.00 72.06 217 SER A O 1
ATOM 1771 N N . GLU A 1 218 ? 19.437 -2.554 -22.313 1.00 77.81 218 GLU A N 1
ATOM 1772 C CA . GLU A 1 218 ? 20.509 -3.171 -23.099 1.00 77.81 218 GLU A CA 1
ATOM 1773 C C . GLU A 1 218 ? 20.010 -3.688 -24.446 1.00 77.81 218 GLU A C 1
ATOM 1775 O O . GLU A 1 218 ? 20.665 -3.483 -25.467 1.00 77.81 218 GLU A O 1
ATOM 1780 N N . ARG A 1 219 ? 18.832 -4.326 -24.479 1.00 74.25 219 ARG A N 1
ATOM 1781 C CA . ARG A 1 219 ? 18.189 -4.719 -25.739 1.00 74.25 219 ARG A CA 1
ATOM 1782 C C . ARG A 1 219 ? 17.896 -3.493 -26.591 1.00 74.25 219 ARG A C 1
ATOM 1784 O O . ARG A 1 219 ? 18.237 -3.498 -27.763 1.00 74.25 219 ARG A O 1
ATOM 1791 N N . SER A 1 220 ? 17.350 -2.425 -26.021 1.00 62.56 220 SER A N 1
ATOM 1792 C CA . SER A 1 220 ? 17.059 -1.191 -26.767 1.00 62.56 220 SER A CA 1
ATOM 1793 C C . SER A 1 220 ? 18.325 -0.502 -27.299 1.00 62.56 220 SER A C 1
ATOM 1795 O O . SER A 1 220 ? 18.287 0.116 -28.357 1.00 62.56 220 SER A O 1
ATOM 1797 N N . GLN A 1 221 ? 19.461 -0.633 -26.607 1.00 65.19 221 GLN A N 1
ATOM 1798 C CA . GLN A 1 221 ? 20.755 -0.107 -27.052 1.00 65.19 221 GLN A CA 1
ATOM 1799 C C . GLN A 1 221 ? 21.441 -1.001 -28.097 1.00 65.19 221 GLN A C 1
ATOM 1801 O O . GLN A 1 221 ? 22.016 -0.481 -29.053 1.00 65.19 221 GLN A O 1
ATOM 1806 N N . LYS A 1 222 ? 21.366 -2.333 -27.953 1.00 64.12 222 LYS A N 1
ATOM 1807 C CA . LYS A 1 222 ? 21.851 -3.304 -28.956 1.00 64.12 222 LYS A CA 1
ATOM 1808 C C . LYS A 1 222 ? 21.013 -3.255 -30.232 1.00 64.12 222 LYS A C 1
ATOM 1810 O O . LYS A 1 222 ? 21.556 -3.340 -31.325 1.00 64.12 222 LYS A O 1
ATOM 1815 N N . PHE A 1 223 ? 19.712 -3.028 -30.087 1.00 50.72 223 PHE A N 1
ATOM 1816 C CA . PHE A 1 223 ? 18.792 -2.661 -31.155 1.00 50.72 223 PHE A CA 1
ATOM 1817 C C . PHE A 1 223 ? 18.659 -1.134 -31.250 1.00 50.72 223 PHE A C 1
ATOM 1819 O O . PHE A 1 223 ? 17.555 -0.610 -31.406 1.00 50.72 223 PHE A O 1
ATOM 1826 N N . LYS A 1 224 ? 19.780 -0.391 -31.205 1.00 46.78 224 LYS A N 1
ATOM 1827 C CA . LYS A 1 224 ? 19.810 0.928 -31.852 1.00 46.78 224 LYS A CA 1
ATOM 1828 C C . LYS A 1 224 ? 19.310 0.692 -33.273 1.00 46.78 224 LYS A C 1
ATOM 1830 O O . LYS A 1 224 ? 19.879 -0.159 -33.959 1.00 46.78 224 LYS A O 1
ATOM 1835 N N . PRO A 1 225 ? 18.236 1.355 -33.717 1.00 47.22 225 PRO A N 1
ATOM 1836 C CA . PRO A 1 225 ? 17.664 1.025 -34.997 1.00 47.22 225 PRO A CA 1
ATOM 1837 C C . PRO A 1 225 ? 18.710 1.328 -36.071 1.00 47.22 225 PRO A C 1
ATOM 1839 O O . PRO A 1 225 ? 18.927 2.482 -36.429 1.00 47.22 225 PRO A O 1
ATOM 1842 N N . ILE A 1 226 ? 19.242 0.276 -36.696 1.00 47.75 226 ILE A N 1
ATOM 1843 C CA . ILE A 1 226 ? 19.472 0.265 -38.146 1.00 47.75 226 ILE A CA 1
ATOM 1844 C C . ILE A 1 226 ? 18.081 0.248 -38.804 1.00 47.75 226 ILE A C 1
ATOM 1846 O O . ILE A 1 226 ? 17.676 -0.650 -39.523 1.00 47.75 226 ILE A O 1
ATOM 1850 N N . VAL A 1 227 ? 17.274 1.228 -38.434 1.00 49.69 227 VAL A N 1
ATOM 1851 C CA . VAL A 1 227 ? 16.063 1.653 -39.091 1.00 49.69 227 VAL A CA 1
ATOM 1852 C C . VAL A 1 227 ? 16.237 3.150 -39.000 1.00 49.69 227 VAL A C 1
ATOM 1854 O O . VAL A 1 227 ? 15.756 3.805 -38.073 1.00 49.69 227 VAL A O 1
ATOM 1857 N N . GLN A 1 228 ? 17.008 3.695 -39.945 1.00 46.75 228 GLN A N 1
ATOM 1858 C CA . GLN A 1 228 ? 16.704 5.034 -40.417 1.00 46.75 228 GLN A CA 1
ATOM 1859 C C . GLN A 1 228 ? 15.182 5.070 -40.509 1.00 46.75 228 GLN A C 1
ATOM 1861 O O . GLN A 1 228 ? 14.593 4.272 -41.238 1.00 46.75 228 GLN A O 1
ATOM 1866 N N . LYS A 1 229 ? 14.543 5.889 -39.669 1.00 51.88 229 LYS A N 1
ATOM 1867 C CA . LYS A 1 229 ? 13.131 6.216 -39.811 1.00 51.88 229 LYS A CA 1
ATOM 1868 C C . LYS A 1 229 ? 13.013 6.931 -41.153 1.00 51.88 229 LYS A C 1
ATOM 1870 O O . LYS A 1 229 ? 12.906 8.150 -41.195 1.00 51.88 229 LYS A O 1
ATOM 1875 N N . THR A 1 230 ? 13.051 6.195 -42.256 1.00 56.81 230 THR A N 1
ATOM 1876 C CA . THR A 1 230 ? 12.328 6.614 -43.435 1.00 56.81 230 THR A CA 1
ATOM 1877 C C . THR A 1 230 ? 10.890 6.621 -42.957 1.00 56.81 230 THR A C 1
ATOM 1879 O O . THR A 1 230 ? 10.286 5.591 -42.646 1.00 56.81 230 THR A O 1
ATOM 1882 N N . SER A 1 231 ? 10.391 7.823 -42.684 1.00 72.00 231 SER A N 1
ATOM 1883 C CA . SER A 1 231 ? 8.982 8.030 -42.429 1.00 72.00 231 SER A CA 1
ATOM 1884 C C . SER A 1 231 ? 8.252 7.355 -43.578 1.00 72.00 231 SER A C 1
ATOM 1886 O O . SER A 1 231 ? 8.351 7.816 -44.711 1.00 72.00 231 SER A O 1
ATOM 1888 N N . PHE A 1 232 ? 7.591 6.228 -43.308 1.00 84.88 232 PHE A N 1
ATOM 1889 C CA . PHE A 1 232 ? 6.732 5.613 -44.307 1.00 84.88 232 PHE A CA 1
ATOM 1890 C C . PHE A 1 232 ? 5.759 6.694 -44.783 1.00 84.88 232 PHE A C 1
ATOM 1892 O O . PHE A 1 232 ? 5.030 7.245 -43.949 1.00 84.88 232 PHE A O 1
ATOM 1899 N N . SER A 1 233 ? 5.857 7.040 -46.065 1.00 90.69 233 SER A N 1
ATOM 1900 C CA . SER A 1 233 ? 5.140 8.132 -46.728 1.00 90.69 233 SER A CA 1
ATOM 1901 C C . SER A 1 233 ? 4.008 7.629 -47.625 1.00 90.69 233 SER A C 1
ATOM 1903 O O . S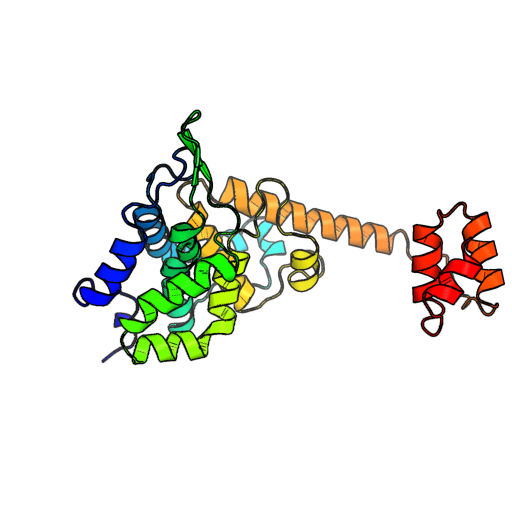ER A 1 233 ? 3.403 8.426 -48.332 1.00 90.69 233 SER A O 1
ATOM 1905 N N . GLY A 1 234 ? 3.756 6.318 -47.631 1.00 93.88 234 GLY A N 1
ATOM 1906 C CA . GLY A 1 234 ? 2.649 5.720 -48.367 1.00 93.88 234 GLY A CA 1
ATOM 1907 C C . GLY A 1 234 ? 1.311 5.854 -47.639 1.00 93.88 234 GLY A C 1
ATOM 1908 O O . GLY A 1 234 ? 1.222 6.304 -46.493 1.00 93.88 234 GLY A O 1
ATOM 1909 N N . SER A 1 235 ? 0.270 5.406 -48.321 1.00 96.94 235 SER A N 1
ATOM 1910 C CA . SER A 1 235 ? -1.105 5.305 -47.843 1.00 96.94 235 SER A CA 1
ATOM 1911 C C . SER A 1 235 ? -1.286 4.233 -46.750 1.00 96.94 235 SER A C 1
ATOM 1913 O O . SER A 1 235 ? -0.466 3.314 -46.624 1.00 96.94 235 SER A O 1
ATOM 1915 N N . PRO A 1 236 ? -2.398 4.270 -45.987 1.00 97.19 236 PRO A N 1
ATOM 1916 C CA . PRO A 1 236 ? -2.743 3.213 -45.034 1.00 97.19 236 PRO A CA 1
ATOM 1917 C C . PRO A 1 236 ? -2.778 1.804 -45.636 1.00 97.19 236 PRO A C 1
ATOM 1919 O O . PRO A 1 236 ? -2.372 0.847 -44.978 1.00 97.19 236 PRO A O 1
ATOM 1922 N N . LYS A 1 237 ? -3.216 1.672 -46.895 1.00 97.44 237 LYS A N 1
ATOM 1923 C CA . LYS A 1 237 ? -3.269 0.387 -47.602 1.00 97.44 237 LYS A CA 1
ATOM 1924 C C . LYS A 1 237 ? -1.870 -0.170 -47.855 1.00 97.44 237 LYS A C 1
ATOM 1926 O O . LYS A 1 237 ? -1.584 -1.291 -47.453 1.00 97.44 237 LYS A O 1
ATOM 1931 N N . GLU A 1 238 ? -0.977 0.643 -48.415 1.00 96.62 238 GLU A N 1
ATOM 1932 C CA . GLU A 1 238 ? 0.417 0.248 -48.656 1.00 96.62 238 GLU A CA 1
ATOM 1933 C C . GLU A 1 238 ? 1.140 -0.089 -47.342 1.00 96.62 238 GLU A C 1
ATOM 1935 O O . GLU A 1 238 ? 1.970 -0.998 -47.292 1.00 96.62 238 GLU A O 1
ATOM 1940 N N . PHE A 1 239 ? 0.804 0.608 -46.249 1.00 96.44 239 PHE A N 1
ATOM 1941 C CA . PHE A 1 239 ? 1.335 0.274 -44.930 1.00 96.44 239 PHE A CA 1
ATOM 1942 C C . PHE A 1 239 ? 0.820 -1.080 -44.440 1.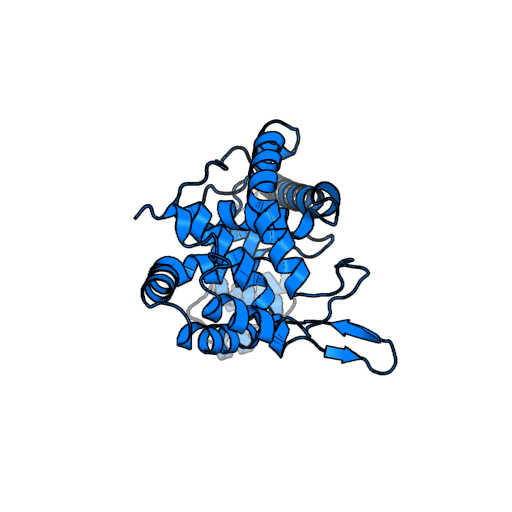00 96.44 239 PHE A C 1
ATOM 1944 O O . PHE A 1 239 ? 1.594 -1.874 -43.911 1.00 96.44 239 PHE A O 1
ATOM 1951 N N . ASN A 1 240 ? -0.470 -1.372 -44.622 1.00 97.00 240 ASN A N 1
ATOM 1952 C CA . ASN A 1 240 ? -1.046 -2.663 -44.261 1.00 97.00 240 ASN A CA 1
ATOM 1953 C C . ASN A 1 240 ? -0.445 -3.815 -45.077 1.00 97.00 240 ASN A C 1
ATOM 1955 O O . ASN A 1 240 ? -0.132 -4.852 -44.496 1.00 97.00 240 ASN A O 1
ATOM 1959 N N . ASP A 1 241 ? -0.219 -3.621 -46.377 1.00 96.44 241 ASP A N 1
ATOM 1960 C CA . ASP A 1 241 ? 0.422 -4.610 -47.252 1.00 96.44 241 ASP A CA 1
ATOM 1961 C C . ASP A 1 241 ? 1.873 -4.876 -46.813 1.00 96.44 241 ASP A C 1
ATOM 1963 O O . ASP A 1 241 ? 2.315 -6.026 -46.720 1.00 96.44 241 ASP A O 1
ATOM 1967 N N . LEU A 1 242 ? 2.601 -3.823 -46.415 1.00 95.19 242 LEU A N 1
ATOM 1968 C CA . LEU A 1 242 ? 3.920 -3.954 -45.794 1.00 95.19 242 LEU A CA 1
ATOM 1969 C C . LEU A 1 242 ? 3.855 -4.762 -44.486 1.00 95.19 242 LEU A C 1
ATOM 1971 O O . LEU A 1 242 ? 4.719 -5.599 -44.234 1.00 95.19 242 LEU A O 1
ATOM 1975 N N . LEU A 1 243 ? 2.848 -4.546 -43.639 1.00 94.81 243 LEU A N 1
ATOM 1976 C CA . LEU A 1 243 ? 2.684 -5.329 -42.411 1.00 94.81 243 LEU A CA 1
ATOM 1977 C C . LEU A 1 243 ? 2.274 -6.784 -42.699 1.00 94.81 243 LEU A C 1
ATOM 1979 O O . LEU A 1 243 ? 2.709 -7.692 -41.990 1.00 94.81 243 LEU A O 1
ATOM 1983 N N . LEU A 1 244 ? 1.480 -7.018 -43.745 1.00 95.94 244 LEU A N 1
ATOM 1984 C CA . LEU A 1 244 ? 1.077 -8.352 -44.183 1.00 95.94 244 LEU A CA 1
ATOM 1985 C C . LEU A 1 244 ? 2.279 -9.150 -44.706 1.00 95.94 244 LEU A C 1
ATOM 1987 O O . LEU A 1 244 ? 2.473 -10.287 -44.290 1.00 95.94 244 LEU A O 1
ATOM 1991 N N . SER A 1 245 ? 3.148 -8.537 -45.519 1.00 94.69 245 SER A N 1
ATOM 1992 C CA . SER A 1 245 ? 4.399 -9.167 -45.988 1.00 94.69 245 SER A CA 1
ATOM 1993 C C . SER A 1 245 ? 5.380 -9.515 -44.859 1.00 94.69 245 SER A C 1
ATOM 1995 O O . SER A 1 245 ? 6.240 -10.379 -45.016 1.00 94.69 245 SER A O 1
ATOM 1997 N N . ARG A 1 246 ? 5.230 -8.881 -43.691 1.00 93.19 246 ARG A N 1
ATOM 1998 C CA . ARG A 1 246 ? 5.964 -9.202 -42.458 1.00 93.19 246 ARG A CA 1
ATOM 1999 C C . ARG A 1 246 ? 5.273 -10.268 -41.597 1.00 93.19 246 ARG A C 1
ATOM 2001 O O . ARG A 1 246 ? 5.708 -10.501 -40.472 1.00 93.19 246 ARG A O 1
ATOM 2008 N N . ASN A 1 247 ? 4.217 -10.904 -42.103 1.00 93.81 247 ASN A N 1
ATOM 2009 C CA . ASN A 1 247 ? 3.440 -11.946 -41.428 1.00 93.81 247 ASN A CA 1
ATOM 2010 C C . ASN A 1 247 ? 2.812 -11.505 -40.089 1.00 93.81 247 ASN A C 1
ATOM 2012 O O . ASN A 1 247 ? 2.651 -12.323 -39.182 1.00 93.81 247 ASN A O 1
ATOM 2016 N N . LEU A 1 248 ? 2.453 -10.221 -39.931 1.00 92.19 248 LEU A N 1
ATOM 2017 C CA . LEU A 1 248 ? 1.720 -9.773 -38.740 1.00 92.19 248 LEU A CA 1
ATOM 2018 C C . LEU A 1 248 ? 0.251 -10.209 -38.806 1.00 92.19 248 LEU A C 1
ATOM 2020 O O . LEU A 1 248 ? -0.414 -10.081 -39.838 1.00 92.19 248 LEU A O 1
ATOM 2024 N N . ASN A 1 249 ? -0.287 -10.661 -37.671 1.00 96.12 249 ASN A N 1
ATOM 2025 C CA . ASN A 1 249 ? -1.700 -11.030 -37.579 1.00 96.12 249 ASN A CA 1
ATOM 2026 C C . ASN A 1 249 ? -2.622 -9.793 -37.601 1.00 96.12 249 ASN A C 1
ATOM 2028 O O . ASN A 1 249 ? -2.176 -8.655 -37.450 1.00 96.12 249 ASN A O 1
ATOM 2032 N N . SER A 1 250 ? -3.926 -10.007 -37.790 1.00 95.56 250 SER A N 1
ATOM 2033 C CA . SER A 1 250 ? -4.919 -8.928 -37.918 1.00 95.56 250 SER A CA 1
ATOM 2034 C C . SER A 1 250 ? -4.935 -7.956 -36.728 1.00 95.56 250 SER A C 1
ATOM 2036 O O . SER A 1 250 ? -4.969 -6.744 -36.933 1.00 95.56 250 SER A O 1
ATOM 2038 N N . LEU A 1 251 ? -4.833 -8.457 -35.492 1.00 91.62 251 LEU A N 1
ATOM 2039 C CA . LEU A 1 251 ? -4.775 -7.639 -34.271 1.00 91.62 251 LEU A CA 1
ATOM 2040 C C . LEU A 1 251 ? -3.544 -6.725 -34.251 1.00 91.62 251 LEU A C 1
ATOM 2042 O O . LEU A 1 251 ? -3.650 -5.524 -33.988 1.00 91.62 251 LEU A O 1
ATOM 2046 N N . GLN A 1 252 ? -2.377 -7.284 -34.568 1.00 89.69 252 GLN A N 1
ATOM 2047 C CA . GLN A 1 252 ? -1.126 -6.535 -34.628 1.00 89.69 252 GLN A CA 1
ATOM 2048 C C . GLN A 1 252 ? -1.148 -5.489 -35.749 1.00 89.69 252 GLN A C 1
ATOM 2050 O O . GLN A 1 252 ? -0.717 -4.355 -35.533 1.00 89.69 252 GLN A O 1
ATOM 2055 N N . ARG A 1 253 ? -1.694 -5.838 -36.924 1.00 96.56 253 ARG A N 1
ATOM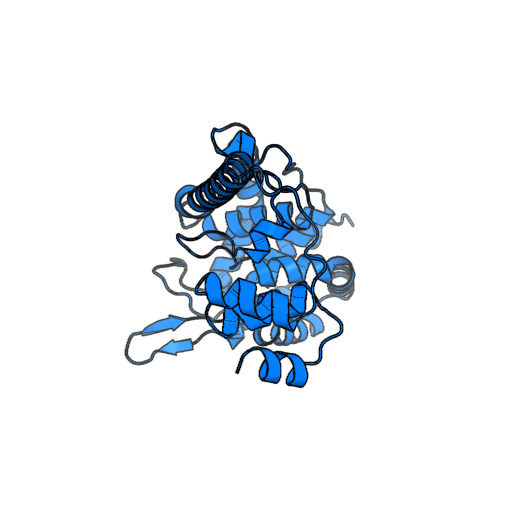 2056 C CA . ARG A 1 253 ? -1.851 -4.912 -38.055 1.00 96.56 253 ARG A CA 1
ATOM 2057 C C . ARG A 1 253 ? -2.779 -3.750 -37.714 1.00 96.56 253 ARG A C 1
ATOM 2059 O O . ARG A 1 253 ? -2.396 -2.601 -37.917 1.00 96.56 253 ARG A O 1
ATOM 2066 N N . LYS A 1 254 ? -3.939 -4.027 -37.107 1.00 95.69 254 LYS A N 1
ATOM 2067 C CA . LYS A 1 254 ? -4.899 -3.000 -36.672 1.00 95.69 254 LYS A CA 1
ATOM 2068 C C . LYS A 1 254 ? -4.272 -2.010 -35.684 1.00 95.69 254 LYS A C 1
ATOM 2070 O O . LYS A 1 254 ? -4.409 -0.802 -35.857 1.00 95.69 254 LYS A O 1
ATOM 2075 N N . SER A 1 255 ? -3.532 -2.506 -34.687 1.00 92.00 255 SER A N 1
ATOM 2076 C CA . SER A 1 255 ? -2.830 -1.649 -33.718 1.00 92.00 255 SER A CA 1
ATOM 2077 C C . SER A 1 255 ? -1.735 -0.797 -34.374 1.00 92.00 255 SER A C 1
ATOM 2079 O O . SER A 1 255 ? -1.644 0.402 -34.105 1.00 92.00 255 SER A O 1
ATOM 2081 N N . ALA A 1 256 ? -0.933 -1.382 -35.268 1.00 92.88 256 ALA A N 1
ATOM 2082 C CA . ALA A 1 256 ? 0.109 -0.654 -35.986 1.00 92.88 256 ALA A CA 1
ATOM 2083 C C . ALA A 1 256 ? -0.468 0.434 -36.912 1.00 92.88 256 ALA A C 1
ATOM 2085 O O . ALA A 1 256 ? 0.070 1.541 -36.945 1.00 92.88 256 ALA A O 1
ATOM 2086 N N . LEU A 1 257 ? -1.577 0.150 -37.609 1.00 95.88 257 LEU A N 1
ATOM 2087 C CA . LEU A 1 257 ? -2.300 1.123 -38.433 1.00 95.88 257 LEU A CA 1
ATOM 2088 C C . LEU A 1 257 ? -2.859 2.274 -37.592 1.00 95.88 257 LEU A C 1
ATOM 2090 O O . LEU A 1 257 ? -2.600 3.423 -37.933 1.00 95.88 257 LEU A O 1
ATOM 2094 N N . LYS A 1 258 ? -3.532 1.997 -36.463 1.00 96.00 258 LYS A N 1
ATOM 2095 C CA . LYS A 1 258 ? -4.080 3.051 -35.584 1.00 96.00 258 LYS A CA 1
ATOM 2096 C C . LYS A 1 258 ? -2.999 3.990 -35.052 1.00 96.00 258 LYS A C 1
ATOM 2098 O O . LYS A 1 258 ? -3.219 5.191 -34.952 1.00 96.00 258 LYS A O 1
ATOM 2103 N N . ASN A 1 259 ? -1.824 3.453 -34.727 1.00 90.94 259 ASN A N 1
ATOM 2104 C CA . ASN A 1 259 ? -0.702 4.264 -34.253 1.00 90.94 259 ASN A CA 1
ATOM 2105 C C . ASN A 1 259 ? -0.080 5.129 -35.361 1.00 90.94 259 ASN A C 1
ATOM 2107 O O . ASN A 1 259 ? 0.458 6.195 -35.068 1.00 90.94 259 ASN A O 1
ATOM 2111 N N . LYS A 1 260 ? -0.100 4.661 -36.616 1.00 93.25 260 LYS A N 1
ATOM 2112 C CA . LYS A 1 260 ? 0.524 5.349 -37.756 1.00 93.25 260 LYS A CA 1
ATOM 2113 C C . LYS A 1 260 ? -0.414 6.358 -38.431 1.00 93.25 260 LYS A C 1
ATOM 2115 O O . LYS A 1 260 ? 0.074 7.389 -38.883 1.00 93.25 260 LYS A O 1
ATOM 2120 N N . PHE A 1 261 ? -1.708 6.054 -38.464 1.00 95.06 261 PHE A N 1
ATOM 2121 C CA . PHE A 1 261 ? -2.786 6.830 -39.082 1.00 95.06 261 PHE A CA 1
ATOM 2122 C C . PHE A 1 261 ? -3.905 7.034 -38.044 1.00 95.06 261 PHE A C 1
ATOM 2124 O O . PHE A 1 261 ? -4.930 6.339 -38.073 1.00 95.06 261 PHE A O 1
ATOM 2131 N N . PRO A 1 262 ? -3.681 7.901 -37.036 1.00 95.19 262 PRO A N 1
ATOM 2132 C CA . PRO A 1 262 ? -4.604 8.080 -35.914 1.00 95.19 262 PRO A CA 1
ATOM 2133 C C . PRO A 1 262 ? -6.000 8.562 -36.331 1.00 95.19 262 PRO A C 1
ATOM 2135 O O . PRO A 1 262 ? -6.964 8.308 -35.601 1.00 95.19 262 PRO A O 1
ATOM 2138 N N . GLU A 1 263 ? -6.112 9.204 -37.494 1.00 96.31 263 GLU A N 1
ATOM 2139 C CA . GLU A 1 263 ? -7.340 9.721 -38.096 1.00 96.31 263 GLU A CA 1
ATOM 2140 C C . GLU A 1 263 ? -8.321 8.638 -38.560 1.00 96.31 263 GLU A C 1
ATOM 2142 O O . GLU A 1 263 ? -9.511 8.920 -38.673 1.00 96.31 263 GLU A O 1
ATOM 2147 N N . LEU A 1 264 ? -7.862 7.400 -38.777 1.00 95.69 264 LEU A N 1
ATOM 2148 C CA . LEU A 1 264 ? -8.736 6.314 -39.220 1.00 95.69 264 LEU A CA 1
ATOM 2149 C C . LEU A 1 264 ? -9.699 5.877 -38.109 1.00 95.69 264 LEU A C 1
ATOM 2151 O O . LEU A 1 264 ? -9.305 5.627 -36.958 1.00 95.69 264 LEU A O 1
ATOM 2155 N N . SER A 1 265 ? -10.966 5.727 -38.478 1.00 97.12 265 SER A N 1
ATOM 2156 C CA . SER A 1 265 ? -12.010 5.127 -37.651 1.00 97.12 265 SER A CA 1
ATOM 2157 C C . SER A 1 265 ? -11.819 3.612 -37.504 1.00 97.12 265 SER A C 1
ATOM 2159 O O . SER A 1 265 ? -11.136 2.957 -38.294 1.00 97.12 265 SER A O 1
ATOM 2161 N N . ASP A 1 266 ? -12.461 3.013 -36.498 1.00 94.31 266 ASP A N 1
ATOM 2162 C CA . ASP A 1 266 ? -12.400 1.561 -36.288 1.00 94.31 266 ASP A CA 1
ATOM 2163 C C . ASP A 1 266 ? -12.987 0.756 -37.452 1.00 94.31 266 ASP A C 1
ATOM 2165 O O . ASP A 1 266 ? -12.548 -0.375 -37.695 1.00 94.31 266 ASP A O 1
ATOM 2169 N N . LEU A 1 267 ? -13.956 1.331 -38.170 1.00 96.44 267 LEU A N 1
ATOM 2170 C CA . LEU A 1 267 ? -14.553 0.726 -39.356 1.00 96.44 267 LEU A CA 1
ATOM 2171 C C . LEU A 1 267 ? -13.555 0.718 -40.519 1.00 96.44 267 LEU A C 1
ATOM 2173 O O . LEU A 1 267 ? -13.315 -0.335 -41.103 1.00 96.44 267 LEU A O 1
ATOM 2177 N N . GLU A 1 268 ? -12.906 1.852 -40.797 1.00 96.62 268 GLU A N 1
ATOM 2178 C CA . GLU A 1 268 ? -11.871 1.958 -41.837 1.00 96.62 268 GLU A CA 1
ATOM 2179 C C . GLU A 1 268 ? -10.683 1.038 -41.550 1.00 96.62 268 GLU A C 1
ATOM 2181 O O . GLU A 1 268 ? -10.198 0.346 -42.441 1.00 96.62 268 GLU A O 1
ATOM 2186 N N . LEU A 1 269 ? -10.254 0.959 -40.288 1.00 96.38 269 LEU A N 1
ATOM 2187 C CA . LEU A 1 269 ? -9.205 0.032 -39.865 1.00 96.38 269 LEU A CA 1
ATOM 2188 C C . LEU A 1 269 ? -9.596 -1.430 -40.067 1.00 96.38 269 LEU A C 1
ATOM 2190 O O . LEU A 1 269 ? -8.747 -2.245 -40.418 1.00 96.38 269 LEU A O 1
ATOM 2194 N N . SER A 1 270 ? -10.861 -1.774 -39.829 1.00 95.69 270 SER A N 1
ATOM 2195 C CA . SER A 1 270 ? -11.337 -3.144 -40.023 1.00 95.69 270 SER A CA 1
ATOM 2196 C C . SER A 1 270 ? -11.390 -3.486 -41.515 1.00 95.69 270 SER A C 1
ATOM 2198 O O . SER A 1 270 ? -10.863 -4.526 -41.891 1.00 95.69 270 SER A O 1
ATOM 2200 N N . ASN A 1 271 ? -11.874 -2.571 -42.361 1.00 96.88 271 ASN A N 1
ATOM 2201 C CA . ASN A 1 271 ? -11.893 -2.726 -43.823 1.00 96.88 271 ASN A CA 1
ATOM 2202 C C . ASN A 1 271 ? -10.492 -2.804 -44.459 1.00 96.88 271 ASN A C 1
ATOM 2204 O O . ASN A 1 271 ? -10.339 -3.303 -45.567 1.00 96.88 271 ASN A O 1
ATOM 2208 N N . LEU A 1 272 ? -9.464 -2.257 -43.803 1.00 95.75 272 LEU A N 1
ATOM 2209 C CA . LEU A 1 272 ? -8.079 -2.369 -44.270 1.00 95.75 272 LEU A CA 1
ATOM 2210 C C . LEU A 1 272 ? -7.438 -3.710 -43.890 1.00 95.75 272 LEU A C 1
ATOM 2212 O O . LEU A 1 272 ? -6.520 -4.170 -44.566 1.00 95.75 272 LEU A O 1
ATOM 2216 N N . VAL A 1 273 ? -7.858 -4.315 -42.779 1.00 94.88 273 VAL A N 1
ATOM 2217 C CA . VAL A 1 273 ? -7.213 -5.510 -42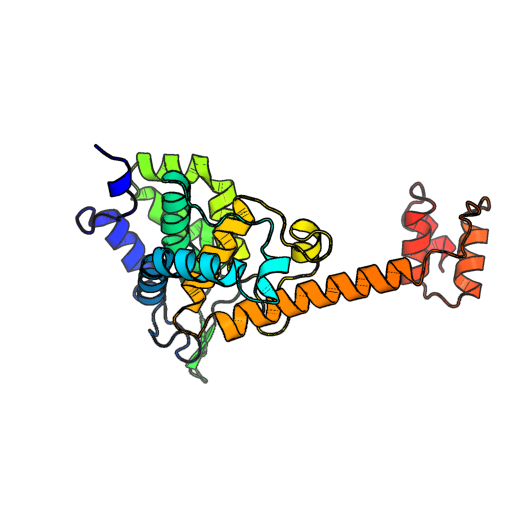.213 1.00 94.88 273 VAL A CA 1
ATOM 2218 C C . VAL A 1 273 ? -7.857 -6.810 -42.706 1.00 94.88 273 VAL A C 1
ATOM 2220 O O . VAL A 1 273 ? -7.140 -7.819 -42.804 1.00 94.88 273 VAL A O 1
ATOM 2223 N N . PHE A 1 274 ? -9.160 -6.769 -42.991 1.00 89.81 274 PHE A N 1
ATOM 2224 C CA . PHE A 1 274 ? -10.020 -7.886 -43.388 1.00 89.81 274 PHE A CA 1
ATOM 2225 C C . PHE A 1 274 ? -10.579 -7.671 -44.792 1.00 89.81 274 PHE A C 1
ATOM 2227 O O . PHE A 1 274 ? -10.612 -8.672 -45.539 1.00 89.81 274 PHE A O 1
#

Secondary structure (DSSP, 8-state):
--GGGSSS--TT-HHHHHHHHHHHTT-B--TTT-TT-BHHHHHHHHHHHHHHHHHHHHHHTTSTTHHHHTTT------HHHHHHHHHHHHHTTTTHHHHEEE-TTT--EEETTTTSHHHHHHHHHHHHTTS-HHHHHHHHHTHHHHHHHHHHTT--BTTTBS-HHHHHHHEETTEE---HHHHHHHHHHHHHHGGG-HIIIIIHHHHHHHHHHHHHHHHHHHT--S-------S-HHHHHHHHHHTT--HHHHHHHHHHH-TT--HHHHHHHH-

Sequence (274 aa):
MRFKNWFKINENRKELAHHYSNLLKDVPQDPIHHPEGSALIHTQLVRKAIPKAIQELNKLKFIEPFSKILENLDFSVSEEEMQILVMSAWLHDIGKASATTVNKDTGKIQAIGHQDPEHYLPQLNKIQNFAPQEVVEFYQKNSQIINFLIERHMDFVNKDGFPSGFIKSNFENGVIKNSKEIKLLLILMWADKMGRKPENTILSAIQKNAERLQISSERSQKFKPIVQKTSFSGSPKEFNDLLLSRNLNSLQRKSALKNKFPELSDLELSNLVF

Foldseek 3Di:
DDPLVVLVPVVVLVFLVVLLCVLWVPQFDDCVLPVVRTPSVLLVQLLVCLVVLLVVLVVQCVDPPSVQQAVQEDSDADPLRNSLLSVLSSQLQSLSSPQWDADPPPRDIDRPCSLPCVRRVVSVVSSVVRDDPVVVVSCVVCVVLSNLLSNCLPCQDFPAGHDPVCCVVQDDLLHGHHDSSVSSNSSSNSSSCVVPPCCVRHVNNSVVSSVVSNVVVVVVVVPPDPDPCPPPPDDLLVQLVVVVVVVDALVRSLVVSCVSPVVDDPVNSNVSSD